Protein AF-A0A537M312-F1 (afdb_monomer_lite)

Foldseek 3Di:
DDDDDDDPADAEDPPDDQLVCLLVVLVVQLVVLLVCCVVVVPPVSLLVNLLSLLQSVLVSVLRNCVVVDDDPQDHPVLLVCLLAQLQVQLLVQLVVVLVPADCPDPVSVVVSVVSSLVSSVVSLCVSCVPGPDDDPVVSVSSSSSSVSSNLSVVLSVQLVVQQWDDDDPDTHGDSPSSVVSSVVSD

Sequence (186 aa):
MEAPSHPAFGPMPSDLPKWQNIFLVGLLLWILSVVVTGATGNVNMVPTVVLLGSFLVPVTAVVWYLDHYESPELTLRLVVYTFIVGGVLGTLAASVLESWLRTESFLGYAGVGLIEEFAKLAALMFVARRLPYHSVRDGIVLGATVGFGFGALESSGYALTSLITIRGPEVSLSLGNLVFTELLRG

Organism: NCBI:txid2569760

Radius of gyration: 19.17 Å; chains: 1; bounding box: 59×28×55 Å

Secondary structure (DSSP, 8-state):
-PPP---SSPPPPTTSPPHHHHHHHHHHHHHHHHHHHHHH--GGGHHHHHHHHHHHHHHHHHHHHHHH---SS--HHHHHHIIIIIHHHHHHHHHHHHTT---SSHHHHHHHHHHHHHHHHHHHHHHHTT-S---HHHHHHHHHHHHHHHHHHHHHHHHHHHHEEEETTEEEE-HHHHHHHHHHH-

Structure (mmCIF, N/CA/C/O backbone):
data_AF-A0A537M312-F1
#
_entry.id   AF-A0A537M312-F1
#
loop_
_atom_site.group_PDB
_atom_site.id
_atom_site.type_symbol
_atom_site.label_atom_id
_atom_site.label_alt_id
_atom_site.label_comp_id
_atom_site.label_asym_id
_atom_site.label_entity_id
_atom_site.label_seq_id
_atom_site.pdbx_PDB_ins_code
_atom_site.Cartn_x
_atom_site.Cartn_y
_atom_site.Cartn_z
_atom_site.occupancy
_atom_site.B_iso_or_equiv
_atom_site.auth_seq_id
_atom_site.auth_comp_id
_atom_site.auth_asym_id
_atom_site.auth_atom_id
_atom_site.pdbx_PDB_model_num
ATOM 1 N N . MET A 1 1 ? -35.197 8.742 28.464 1.00 49.03 1 MET A N 1
ATOM 2 C CA . MET A 1 1 ? -33.950 9.195 27.817 1.00 49.03 1 MET A CA 1
ATOM 3 C C . MET A 1 1 ? -33.655 8.197 26.717 1.00 49.03 1 MET A C 1
ATOM 5 O O . MET A 1 1 ? -33.160 7.120 27.015 1.00 49.03 1 MET A O 1
ATOM 9 N N . GLU A 1 2 ? -34.088 8.486 25.492 1.00 45.78 2 GLU A N 1
ATOM 10 C CA . GLU A 1 2 ? -33.697 7.691 24.323 1.00 45.78 2 GLU A CA 1
ATOM 11 C C . GLU A 1 2 ? -32.209 7.916 24.058 1.00 45.78 2 GLU A C 1
ATOM 13 O O . GLU A 1 2 ? -31.743 9.057 24.034 1.00 45.78 2 GLU A O 1
ATOM 18 N N . ALA A 1 3 ? -31.460 6.823 23.911 1.00 47.97 3 ALA A N 1
ATOM 19 C CA . ALA A 1 3 ? -30.101 6.882 23.402 1.00 47.97 3 ALA A CA 1
ATOM 20 C C . ALA A 1 3 ? -30.141 7.483 21.986 1.00 47.97 3 ALA A C 1
ATOM 22 O O . ALA A 1 3 ? -31.029 7.121 21.209 1.00 47.97 3 ALA A O 1
ATOM 23 N N . PRO A 1 4 ? -29.228 8.401 21.628 1.00 51.34 4 PRO A N 1
ATOM 24 C CA . PRO A 1 4 ? -29.211 8.964 20.288 1.00 51.34 4 PRO A CA 1
ATOM 25 C C . PRO A 1 4 ? -29.037 7.842 19.257 1.00 51.34 4 PRO A C 1
ATOM 27 O O . PRO A 1 4 ? -28.083 7.069 19.312 1.00 51.34 4 PRO A O 1
ATOM 30 N N . SER A 1 5 ? -29.972 7.757 18.311 1.00 57.44 5 SER A N 1
ATOM 31 C CA . SER A 1 5 ? -29.853 6.907 17.131 1.00 57.44 5 SER A CA 1
ATOM 32 C C . SER A 1 5 ? -28.636 7.363 16.328 1.00 57.44 5 SER A C 1
ATOM 34 O O . SER A 1 5 ? -28.619 8.489 15.827 1.00 57.44 5 SER A O 1
ATOM 36 N N . HIS A 1 6 ? -27.617 6.516 16.200 1.00 49.16 6 HIS A N 1
ATOM 37 C CA . HIS A 1 6 ? -26.524 6.750 15.263 1.00 49.16 6 HIS A CA 1
ATOM 38 C C . HIS A 1 6 ? -27.026 6.527 13.830 1.00 49.16 6 HIS A C 1
ATOM 40 O O . HIS A 1 6 ? -27.443 5.419 13.496 1.00 49.16 6 HIS A O 1
ATOM 46 N N . PRO A 1 7 ? -26.885 7.525 12.945 1.00 57.94 7 PRO A N 1
ATOM 47 C CA . PRO A 1 7 ? -26.439 7.185 11.608 1.00 57.94 7 PRO A CA 1
ATOM 48 C C . PRO A 1 7 ? -25.322 8.138 11.189 1.00 57.94 7 PRO A C 1
ATOM 50 O O . PRO A 1 7 ? -25.556 9.300 10.869 1.00 57.94 7 PRO A O 1
ATOM 53 N N . ALA A 1 8 ? -24.089 7.643 11.159 1.00 54.28 8 ALA A N 1
ATOM 54 C CA . ALA A 1 8 ? -23.051 8.265 10.332 1.00 54.28 8 ALA A CA 1
ATOM 55 C C . ALA A 1 8 ? -22.693 7.376 9.138 1.00 54.28 8 ALA A C 1
ATOM 57 O O . ALA A 1 8 ? -22.316 7.873 8.079 1.00 54.28 8 ALA A O 1
ATOM 58 N N . PHE A 1 9 ? -22.872 6.064 9.272 1.00 56.94 9 PHE A N 1
ATOM 59 C CA . PHE A 1 9 ? -22.475 5.103 8.265 1.00 56.94 9 PHE A CA 1
ATOM 60 C C . PHE A 1 9 ? -23.439 3.915 8.337 1.00 56.94 9 PHE A C 1
ATOM 62 O O . PHE A 1 9 ? -23.666 3.373 9.415 1.00 56.94 9 PHE A O 1
ATOM 69 N N . GLY A 1 10 ? -24.076 3.581 7.213 1.00 57.00 10 GLY A N 1
ATOM 70 C CA . GLY A 1 10 ? -24.978 2.432 7.135 1.00 57.00 10 GLY A CA 1
ATOM 71 C C . GLY A 1 10 ? -24.238 1.105 7.357 1.00 57.00 10 GLY A C 1
ATOM 72 O O . GLY A 1 10 ? -23.003 1.087 7.300 1.00 57.00 10 GLY A O 1
ATOM 73 N N . PRO A 1 11 ? -24.978 0.007 7.597 1.00 60.06 11 PRO A N 1
ATOM 74 C CA . PRO A 1 11 ? -24.390 -1.324 7.717 1.00 60.06 11 PRO A CA 1
ATOM 75 C C . PRO A 1 11 ? -23.569 -1.669 6.469 1.00 60.06 11 PRO A C 1
ATOM 77 O O . PRO A 1 11 ? -23.838 -1.158 5.378 1.00 60.06 11 PRO A O 1
ATOM 80 N N . MET A 1 12 ? -22.559 -2.524 6.641 1.00 63.09 12 MET A N 1
ATOM 81 C CA . MET A 1 12 ? -21.751 -3.019 5.528 1.00 63.09 12 MET A CA 1
ATOM 82 C C . MET A 1 12 ? -22.663 -3.629 4.451 1.00 63.09 12 MET A C 1
ATOM 84 O O . MET A 1 12 ? -23.480 -4.493 4.779 1.00 63.09 12 MET A O 1
ATOM 88 N N . PRO A 1 13 ? -22.563 -3.181 3.187 1.00 63.28 13 PRO A N 1
ATOM 89 C CA . PRO A 1 13 ? -23.336 -3.768 2.104 1.00 63.28 13 PRO A CA 1
ATOM 90 C C . PRO A 1 13 ? -22.991 -5.257 1.958 1.00 63.28 13 PRO A C 1
ATOM 92 O O . PRO A 1 13 ? -21.817 -5.620 1.890 1.00 63.28 13 PRO A O 1
ATOM 95 N N . SER A 1 14 ? -24.004 -6.124 1.918 1.00 64.12 14 SER A N 1
ATOM 96 C CA . SER A 1 14 ? -23.838 -7.582 1.802 1.00 64.12 14 SER A CA 1
ATOM 97 C C . SER A 1 14 ? -23.452 -8.049 0.389 1.00 64.12 14 SER A C 1
ATOM 99 O O . SER A 1 14 ? -23.360 -9.247 0.132 1.00 64.12 14 SER A O 1
ATOM 101 N N . ASP A 1 15 ? -23.305 -7.116 -0.549 1.00 67.50 15 ASP A N 1
ATOM 102 C CA . ASP A 1 15 ? -23.059 -7.314 -1.978 1.00 67.50 15 ASP A CA 1
ATOM 103 C C . ASP A 1 15 ? -21.618 -6.988 -2.403 1.00 67.50 15 ASP A C 1
ATOM 105 O O . ASP A 1 15 ? -21.307 -7.018 -3.596 1.00 67.50 15 ASP A O 1
ATOM 109 N N . LEU A 1 16 ? -20.712 -6.712 -1.455 1.00 70.19 16 LEU A N 1
ATOM 110 C CA . LEU A 1 16 ? -19.300 -6.534 -1.787 1.00 70.19 16 LEU A CA 1
ATOM 111 C C . LEU A 1 16 ? -18.716 -7.822 -2.402 1.00 70.19 16 LEU A C 1
ATOM 113 O O . LEU A 1 16 ? -18.987 -8.928 -1.922 1.00 70.19 16 LEU A O 1
ATOM 117 N N . PRO A 1 17 ? -17.899 -7.713 -3.468 1.00 82.44 17 PRO A N 1
ATOM 118 C CA . PRO A 1 17 ? -17.208 -8.868 -4.017 1.00 82.44 17 PRO A CA 1
ATOM 119 C C . PRO A 1 17 ? -16.301 -9.487 -2.953 1.00 82.44 17 PRO A C 1
ATOM 121 O O . PRO A 1 17 ? -15.506 -8.781 -2.337 1.00 82.44 17 PRO A O 1
ATOM 124 N N . LYS A 1 18 ? -16.374 -10.813 -2.797 1.00 90.75 18 LYS A N 1
ATOM 125 C CA . LYS A 1 18 ? -15.478 -11.565 -1.908 1.00 90.75 18 LYS A CA 1
ATOM 126 C C . LYS A 1 18 ? -14.017 -11.227 -2.191 1.00 90.75 18 LYS A C 1
ATOM 128 O O . LYS A 1 18 ? -13.640 -11.083 -3.360 1.00 90.75 18 LYS A O 1
ATOM 133 N N . TRP A 1 19 ? -13.179 -11.234 -1.158 1.00 93.62 19 TRP A N 1
ATOM 134 C CA . TRP A 1 19 ? -11.742 -10.949 -1.274 1.00 93.62 19 TRP A CA 1
ATOM 135 C C . TRP A 1 19 ? -11.048 -11.753 -2.391 1.00 93.62 19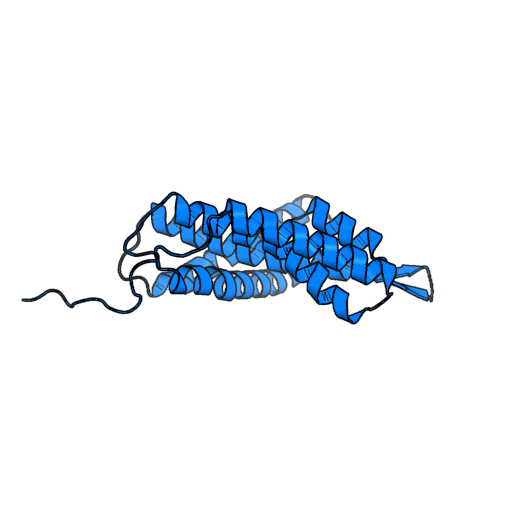 TRP A C 1
ATOM 137 O O . TRP A 1 19 ? -10.206 -11.221 -3.109 1.00 93.62 19 TRP A O 1
ATOM 147 N N . GLN A 1 20 ? -11.453 -13.012 -2.601 1.00 95.06 20 GLN A N 1
ATOM 148 C CA . GLN A 1 20 ? -10.919 -13.886 -3.654 1.00 95.06 20 GLN A CA 1
ATOM 149 C C . GLN A 1 20 ? -11.154 -13.310 -5.051 1.00 95.06 20 GLN A C 1
ATOM 151 O O . GLN A 1 20 ? -10.266 -13.347 -5.898 1.00 95.06 20 GLN A O 1
ATOM 156 N N . ASN A 1 21 ? -12.346 -12.760 -5.290 1.00 94.38 21 ASN A N 1
ATOM 157 C CA . ASN A 1 21 ? -12.699 -12.172 -6.575 1.00 94.38 21 ASN A CA 1
ATOM 158 C C . ASN A 1 21 ? -11.914 -10.882 -6.805 1.00 94.38 21 ASN A C 1
ATOM 160 O O . ASN A 1 21 ? -11.422 -10.669 -7.909 1.00 94.38 21 ASN A O 1
ATOM 164 N N . ILE A 1 22 ? -11.754 -10.055 -5.768 1.00 94.75 22 ILE A N 1
ATOM 165 C CA . ILE A 1 22 ? -10.939 -8.835 -5.835 1.00 94.75 22 ILE A CA 1
ATOM 166 C C . ILE A 1 22 ? -9.496 -9.184 -6.189 1.00 94.75 22 ILE A C 1
ATOM 168 O O . ILE A 1 22 ? -8.943 -8.602 -7.120 1.00 94.75 22 ILE A O 1
ATOM 172 N N . PHE A 1 23 ? -8.922 -10.182 -5.515 1.00 96.56 23 PHE A N 1
ATOM 173 C CA . PHE A 1 23 ? -7.561 -10.625 -5.782 1.00 96.56 23 PHE A CA 1
ATOM 174 C C . PHE A 1 23 ? -7.400 -11.180 -7.197 1.00 96.56 23 PHE A C 1
ATOM 176 O O . PHE A 1 23 ? -6.529 -10.736 -7.935 1.00 96.56 23 PHE A O 1
ATOM 183 N N . LEU A 1 24 ? -8.245 -12.133 -7.604 1.00 97.62 24 LEU A N 1
ATOM 184 C CA . LEU A 1 24 ? -8.110 -12.813 -8.895 1.00 97.62 24 LEU A CA 1
ATOM 185 C C . LEU A 1 24 ? -8.372 -11.875 -10.076 1.00 97.62 24 LEU A C 1
ATOM 187 O O . LEU A 1 24 ? -7.616 -11.886 -11.048 1.00 97.62 24 LEU A O 1
ATOM 191 N N . VAL A 1 25 ? -9.420 -11.050 -10.000 1.00 97.56 25 VAL A N 1
ATOM 192 C CA . VAL A 1 25 ? -9.726 -10.070 -11.050 1.00 97.56 25 VAL A CA 1
ATOM 193 C C . VAL A 1 25 ? -8.658 -8.983 -11.078 1.00 97.56 25 VAL A C 1
ATOM 195 O O . VAL A 1 25 ? -8.180 -8.639 -12.154 1.00 97.56 25 VAL A O 1
ATOM 198 N N . GLY A 1 26 ? -8.237 -8.475 -9.919 1.00 97.12 26 GLY A N 1
ATOM 199 C CA . GLY A 1 26 ? -7.176 -7.476 -9.834 1.00 97.12 26 GLY A CA 1
ATOM 200 C C . GLY A 1 26 ? -5.836 -7.991 -10.360 1.00 97.12 26 GLY A C 1
ATOM 201 O O . GLY A 1 26 ? -5.185 -7.293 -11.131 1.00 97.12 26 GLY A O 1
ATOM 202 N N . LEU A 1 27 ? -5.469 -9.238 -10.048 1.00 97.88 27 LEU A N 1
ATOM 203 C CA . LEU A 1 27 ? -4.270 -9.895 -10.572 1.00 97.88 27 LEU A CA 1
ATOM 204 C C . LEU A 1 27 ? -4.339 -10.047 -12.092 1.00 97.88 27 LEU A C 1
ATOM 206 O O . LEU A 1 27 ? -3.377 -9.730 -12.788 1.00 97.88 27 LEU A O 1
ATOM 210 N N . LEU A 1 28 ? -5.483 -10.489 -12.622 1.00 98.25 28 LEU A N 1
ATOM 211 C CA . LEU A 1 28 ? -5.692 -10.585 -14.065 1.00 98.25 28 LEU A CA 1
ATOM 212 C C . LEU A 1 28 ? -5.550 -9.214 -14.738 1.00 98.25 28 LEU A C 1
ATOM 214 O O . LEU A 1 28 ? -4.853 -9.096 -15.744 1.00 98.25 28 LEU A O 1
ATOM 218 N N . LEU A 1 29 ? -6.177 -8.174 -14.182 1.00 98.19 29 LEU A N 1
ATOM 219 C CA . LEU A 1 29 ? -6.089 -6.810 -14.705 1.00 98.19 29 LEU A CA 1
ATOM 220 C C . LEU A 1 29 ? -4.663 -6.257 -14.629 1.00 98.19 29 LEU A C 1
ATOM 222 O O . LEU A 1 29 ? -4.222 -5.605 -15.575 1.00 98.19 29 LEU A O 1
ATOM 226 N N . TRP A 1 30 ? -3.923 -6.553 -13.559 1.00 97.94 30 TRP A N 1
ATOM 227 C CA . TRP A 1 30 ? -2.519 -6.172 -13.435 1.00 97.94 30 TRP A CA 1
ATOM 228 C C . TRP A 1 30 ? -1.666 -6.857 -14.509 1.00 97.94 30 TRP A C 1
ATOM 230 O O . TRP A 1 30 ? -0.979 -6.165 -15.261 1.00 97.94 30 TRP A O 1
ATOM 240 N N . ILE A 1 31 ? -1.793 -8.178 -14.691 1.00 98.00 31 ILE A N 1
ATOM 241 C CA . ILE A 1 31 ? -1.088 -8.921 -15.753 1.00 98.00 31 ILE A CA 1
ATOM 242 C C . ILE A 1 31 ? -1.407 -8.327 -17.129 1.00 98.00 31 ILE A C 1
ATOM 244 O O . ILE A 1 31 ? -0.498 -8.067 -17.920 1.00 98.00 31 ILE A O 1
ATOM 248 N N . LEU A 1 32 ? -2.686 -8.070 -17.416 1.00 98.00 32 LEU A N 1
ATOM 249 C CA . LEU A 1 32 ? -3.101 -7.456 -18.676 1.00 98.00 32 LEU A CA 1
ATOM 250 C C . LEU A 1 32 ? -2.494 -6.060 -18.851 1.00 98.00 32 LEU A C 1
ATOM 252 O O . LEU A 1 32 ? -2.023 -5.743 -19.942 1.00 98.00 32 LEU A O 1
ATOM 256 N N . SER A 1 33 ? -2.444 -5.247 -17.794 1.00 97.38 33 SER A N 1
ATOM 257 C CA . SER A 1 33 ? -1.830 -3.917 -17.846 1.00 97.38 33 SER A CA 1
ATOM 258 C C . SER A 1 33 ? -0.332 -3.987 -18.159 1.00 97.38 33 SER A C 1
ATOM 260 O O . SER A 1 33 ? 0.141 -3.241 -19.018 1.00 97.38 33 SER A O 1
ATOM 262 N N . VAL A 1 34 ? 0.403 -4.936 -17.569 1.00 96.75 34 VAL A N 1
ATOM 263 C CA . VAL A 1 34 ? 1.829 -5.169 -17.855 1.00 96.75 34 VAL A CA 1
ATOM 264 C C . VAL A 1 34 ? 2.027 -5.593 -19.310 1.00 96.75 34 VAL A C 1
ATOM 266 O O . VAL A 1 34 ? 2.849 -5.007 -20.018 1.00 96.75 34 VAL A O 1
ATOM 269 N N . VAL A 1 35 ? 1.245 -6.569 -19.782 1.00 97.31 35 VAL A N 1
ATOM 270 C CA . VAL A 1 35 ? 1.333 -7.084 -21.158 1.00 97.31 35 VAL A CA 1
ATOM 271 C C . VAL A 1 35 ? 1.027 -5.989 -22.176 1.00 97.31 35 VAL A C 1
ATOM 273 O O . VAL A 1 35 ? 1.790 -5.810 -23.123 1.00 97.31 35 VAL A O 1
ATOM 276 N N . VAL A 1 36 ? -0.049 -5.222 -21.980 1.00 97.19 36 VAL A N 1
ATOM 277 C CA . VAL A 1 36 ? -0.423 -4.122 -22.881 1.00 97.19 36 VAL A CA 1
ATOM 278 C C . VAL A 1 36 ? 0.646 -3.033 -22.878 1.00 97.19 36 VAL A C 1
ATOM 280 O O . VAL A 1 36 ? 1.022 -2.559 -23.950 1.00 97.19 36 VAL A O 1
ATOM 283 N N . THR A 1 37 ? 1.185 -2.669 -21.711 1.00 96.06 37 THR A N 1
ATOM 284 C CA . THR A 1 37 ? 2.271 -1.678 -21.608 1.00 96.06 37 THR A CA 1
ATOM 285 C C . THR A 1 37 ? 3.502 -2.132 -22.390 1.00 96.06 37 THR A C 1
ATOM 287 O O . THR A 1 37 ? 4.024 -1.372 -23.204 1.00 96.06 37 THR A O 1
ATOM 290 N N . GLY A 1 38 ? 3.931 -3.385 -22.205 1.00 94.31 38 GLY A N 1
ATOM 291 C CA . GLY A 1 38 ? 5.092 -3.948 -22.896 1.00 94.31 38 GLY A CA 1
ATOM 292 C C . GLY A 1 38 ? 4.887 -4.107 -24.404 1.00 94.31 38 GLY A C 1
ATOM 293 O O . GLY A 1 38 ? 5.790 -3.801 -25.177 1.00 94.31 38 GLY A O 1
ATOM 294 N N . ALA A 1 39 ? 3.700 -4.539 -24.837 1.00 95.69 39 ALA A N 1
ATOM 295 C CA . ALA A 1 39 ? 3.398 -4.773 -26.249 1.00 95.69 39 ALA A CA 1
ATOM 296 C C . ALA A 1 39 ? 3.196 -3.478 -27.050 1.00 95.69 39 ALA A C 1
ATOM 298 O O . ALA A 1 39 ? 3.530 -3.427 -28.231 1.00 95.69 39 ALA A O 1
ATOM 299 N N . THR A 1 40 ? 2.629 -2.439 -26.431 1.00 95.38 40 THR A N 1
ATOM 300 C CA . THR A 1 40 ? 2.300 -1.177 -27.120 1.00 95.38 40 THR A CA 1
ATOM 301 C C . THR A 1 40 ? 3.345 -0.084 -26.925 1.00 95.38 40 THR A C 1
ATOM 303 O O . THR A 1 40 ? 3.344 0.890 -27.673 1.00 95.38 40 THR A O 1
ATOM 306 N N . GLY A 1 41 ? 4.198 -0.194 -25.901 1.00 91.06 41 GLY A N 1
ATOM 307 C CA . GLY A 1 41 ? 5.072 0.901 -25.475 1.00 91.06 41 GLY A CA 1
ATOM 308 C C . GLY A 1 41 ? 4.307 2.119 -24.939 1.00 91.06 41 GLY A C 1
ATOM 309 O O . GLY A 1 41 ? 4.880 3.201 -24.815 1.00 91.06 41 GLY A O 1
ATOM 310 N N . ASN A 1 42 ? 3.009 1.982 -24.638 1.00 92.38 42 ASN A N 1
ATOM 311 C CA . ASN A 1 42 ? 2.175 3.083 -24.174 1.00 92.38 42 ASN A CA 1
ATOM 312 C C . ASN A 1 42 ? 2.485 3.429 -22.712 1.00 92.38 42 ASN A C 1
ATOM 314 O O . ASN A 1 42 ? 1.932 2.841 -21.782 1.00 92.38 42 ASN A O 1
ATOM 318 N N . VAL A 1 43 ? 3.325 4.444 -22.514 1.00 90.44 43 VAL A N 1
ATOM 319 C CA . VAL A 1 43 ? 3.726 4.937 -21.187 1.00 90.44 43 VAL A CA 1
ATOM 320 C C . VAL A 1 43 ? 2.555 5.423 -20.328 1.00 90.44 43 VAL A C 1
ATOM 322 O O . VAL A 1 43 ? 2.662 5.420 -19.106 1.00 90.44 43 VAL A O 1
ATOM 325 N N . ASN A 1 44 ? 1.405 5.759 -20.926 1.00 94.19 44 ASN A N 1
ATOM 326 C CA . ASN A 1 44 ? 0.210 6.145 -20.168 1.00 94.19 44 ASN A CA 1
ATOM 327 C C . ASN A 1 44 ? -0.379 4.983 -19.352 1.00 94.19 44 ASN A C 1
ATOM 329 O O . ASN A 1 44 ? -1.210 5.220 -18.480 1.00 94.19 44 ASN A O 1
ATOM 333 N N . MET A 1 45 ? 0.034 3.740 -19.622 1.00 94.62 45 MET A N 1
ATOM 334 C CA . MET A 1 45 ? -0.363 2.568 -18.840 1.00 94.62 45 MET A CA 1
ATOM 335 C C . MET A 1 45 ? 0.507 2.348 -17.599 1.00 94.62 45 MET A C 1
ATOM 337 O O . MET A 1 45 ? 0.095 1.617 -16.703 1.00 94.62 45 MET A O 1
ATOM 341 N N . VAL A 1 46 ? 1.662 3.014 -17.485 1.00 95.00 46 VAL A N 1
ATOM 342 C CA . VAL A 1 46 ? 2.554 2.886 -16.320 1.00 95.00 46 VAL A CA 1
ATOM 343 C C . VAL A 1 46 ? 1.837 3.196 -15.000 1.00 95.00 46 VAL A C 1
ATOM 345 O O . VAL A 1 46 ? 1.929 2.366 -14.098 1.00 95.00 46 VAL A O 1
ATOM 348 N N . PRO A 1 47 ? 1.076 4.303 -14.852 1.00 96.19 47 PRO A N 1
ATOM 349 C CA . PRO A 1 47 ? 0.334 4.552 -13.616 1.00 96.19 47 PRO A CA 1
ATOM 350 C C . PRO A 1 47 ? -0.672 3.444 -13.294 1.00 96.19 47 PRO A C 1
ATOM 352 O O . PRO A 1 47 ? -0.878 3.126 -12.129 1.00 96.19 47 PRO A O 1
ATOM 355 N N . THR A 1 48 ? -1.284 2.829 -14.311 1.00 96.81 48 THR A N 1
ATOM 356 C CA . THR A 1 48 ? -2.207 1.705 -14.118 1.00 96.81 48 THR A CA 1
ATOM 357 C C . THR A 1 48 ? -1.483 0.475 -13.582 1.00 96.81 48 THR A C 1
ATOM 359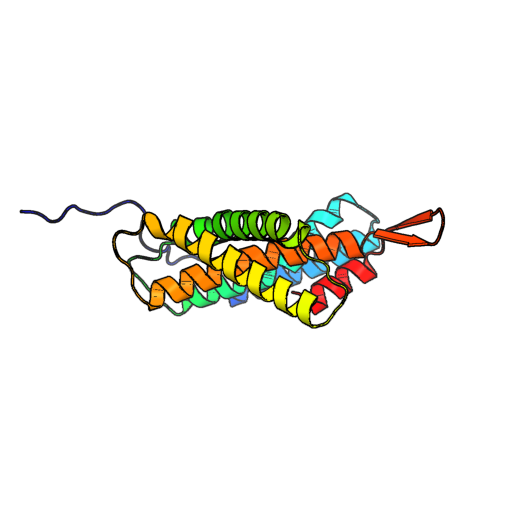 O O . THR A 1 48 ? -1.982 -0.127 -12.636 1.00 96.81 48 THR A O 1
ATOM 362 N N . VAL A 1 49 ? -0.312 0.136 -14.134 1.00 97.12 49 VAL A N 1
ATOM 363 C CA . VAL A 1 49 ? 0.519 -0.971 -13.634 1.00 97.12 49 VAL A CA 1
ATOM 364 C C . VAL A 1 49 ? 0.895 -0.716 -12.173 1.00 97.12 49 VAL A C 1
ATOM 366 O O . VAL A 1 49 ? 0.541 -1.528 -11.326 1.00 97.12 49 VAL A O 1
ATOM 369 N N . VAL A 1 50 ? 1.477 0.458 -11.887 1.00 97.25 50 VAL A N 1
ATOM 370 C CA . VAL A 1 50 ? 1.944 0.859 -10.546 1.00 97.25 50 VAL A CA 1
ATOM 371 C C . VAL A 1 50 ? 0.826 0.806 -9.504 1.00 97.25 50 VAL A C 1
ATOM 373 O O . VAL A 1 50 ? 1.003 0.292 -8.401 1.00 97.25 50 VAL A O 1
ATOM 376 N N . LEU A 1 51 ? -0.343 1.368 -9.826 1.00 96.94 51 LEU A N 1
ATOM 377 C CA . LEU A 1 51 ? -1.462 1.401 -8.887 1.00 96.94 51 LEU A CA 1
ATOM 378 C C . LEU A 1 51 ? -2.048 0.008 -8.666 1.00 96.94 51 LEU A C 1
ATOM 380 O O . LEU A 1 51 ? -2.352 -0.340 -7.529 1.00 96.94 51 LEU A O 1
ATOM 384 N N . LEU A 1 52 ? -2.203 -0.798 -9.719 1.00 97.31 52 LEU A N 1
ATOM 385 C CA . LEU A 1 52 ? -2.730 -2.150 -9.565 1.00 97.31 52 LEU A CA 1
ATOM 386 C C . LEU A 1 52 ? -1.762 -3.039 -8.780 1.00 97.31 52 LEU A C 1
ATOM 388 O O . LEU A 1 52 ? -2.207 -3.695 -7.844 1.00 97.31 52 LEU A O 1
ATOM 392 N N . GLY A 1 53 ? -0.465 -3.036 -9.092 1.00 96.19 53 GLY A N 1
ATOM 393 C CA . GLY A 1 53 ? 0.499 -3.898 -8.408 1.00 96.19 53 GLY A CA 1
ATOM 394 C C . GLY A 1 53 ? 0.706 -3.492 -6.953 1.00 96.19 53 GLY A C 1
ATOM 395 O O . GLY A 1 53 ? 0.713 -4.349 -6.075 1.00 96.19 53 GLY A O 1
ATOM 396 N N . SER A 1 54 ? 0.755 -2.188 -6.669 1.00 97.50 54 SER A N 1
ATOM 397 C CA . SER A 1 54 ? 1.005 -1.695 -5.307 1.00 97.50 54 SER A CA 1
ATOM 398 C C . SER A 1 54 ? -0.214 -1.758 -4.378 1.00 97.50 54 SER A C 1
ATOM 400 O O . SER A 1 54 ? -0.045 -1.829 -3.164 1.00 97.50 54 SER A O 1
ATOM 402 N N . PHE A 1 55 ? -1.448 -1.718 -4.902 1.00 97.94 55 PHE A N 1
ATOM 403 C CA . PHE A 1 55 ? -2.664 -1.699 -4.071 1.00 97.94 55 PHE A CA 1
ATOM 404 C C . PHE A 1 55 ? -3.409 -3.036 -4.018 1.00 97.94 55 PHE A C 1
ATOM 406 O O . PHE A 1 55 ? -4.245 -3.205 -3.129 1.00 97.94 55 PHE A O 1
ATOM 413 N N . LEU A 1 56 ? -3.134 -3.990 -4.917 1.00 97.88 56 LEU A N 1
ATOM 414 C CA . LEU A 1 56 ? -3.904 -5.234 -5.018 1.00 97.88 56 LEU A CA 1
ATOM 415 C C . LEU A 1 56 ? -3.960 -6.012 -3.700 1.00 97.88 56 LEU A C 1
ATOM 417 O O . LEU A 1 56 ? -5.052 -6.297 -3.205 1.00 97.88 56 LEU A O 1
ATOM 421 N N . VAL A 1 57 ? -2.809 -6.351 -3.121 1.00 97.38 57 VAL A N 1
ATOM 422 C CA . VAL A 1 57 ? -2.746 -7.112 -1.865 1.00 97.38 57 VAL A CA 1
ATOM 423 C C . VAL A 1 57 ? -3.229 -6.281 -0.674 1.00 97.38 57 VAL A C 1
ATOM 425 O O . VAL A 1 57 ? -4.086 -6.790 0.048 1.00 97.38 57 VAL A O 1
ATOM 428 N N . PRO A 1 58 ? -2.812 -5.010 -0.482 1.00 97.62 58 PRO A N 1
ATOM 429 C CA . PRO A 1 58 ? -3.356 -4.148 0.571 1.00 97.62 58 PRO A CA 1
ATOM 430 C C . PRO A 1 58 ? -4.887 -4.065 0.580 1.00 97.62 58 PRO A C 1
ATOM 432 O O . PRO A 1 58 ? -5.520 -4.261 1.617 1.00 97.62 58 PRO A O 1
ATOM 435 N N . VAL A 1 59 ? -5.504 -3.829 -0.581 1.00 96.56 59 VAL A N 1
ATOM 436 C CA . VAL A 1 59 ? -6.967 -3.757 -0.709 1.00 96.56 59 VAL A CA 1
ATOM 437 C C . VAL A 1 59 ? -7.601 -5.125 -0.470 1.00 96.56 59 VAL A C 1
ATOM 439 O O . VAL A 1 59 ? -8.591 -5.223 0.254 1.00 96.56 59 VAL A O 1
ATOM 442 N N . THR A 1 60 ? -7.019 -6.191 -1.025 1.00 96.31 60 THR A N 1
ATOM 443 C CA . THR A 1 60 ? -7.501 -7.563 -0.813 1.00 96.31 60 THR A CA 1
ATOM 444 C C . THR A 1 60 ? -7.473 -7.939 0.665 1.00 96.31 60 THR A C 1
ATOM 446 O O . THR A 1 60 ? -8.437 -8.519 1.151 1.00 96.31 60 THR A O 1
ATOM 449 N N . ALA A 1 61 ? -6.411 -7.598 1.395 1.00 95.00 61 ALA A N 1
ATOM 450 C CA . ALA A 1 61 ? -6.264 -7.908 2.813 1.00 95.00 61 ALA A CA 1
ATOM 451 C C . ALA A 1 61 ? -7.286 -7.155 3.677 1.00 95.00 61 ALA A C 1
ATOM 453 O O . ALA A 1 61 ? -7.866 -7.733 4.596 1.00 95.00 61 ALA A O 1
ATOM 454 N N . VAL A 1 62 ? -7.563 -5.889 3.346 1.00 94.06 62 VAL A N 1
ATOM 455 C CA . VAL A 1 62 ? -8.626 -5.115 4.000 1.00 94.06 62 VAL A CA 1
ATOM 456 C C . VAL A 1 62 ? -9.990 -5.760 3.758 1.00 94.06 62 VAL A C 1
ATOM 458 O O . VAL A 1 62 ? -10.734 -5.967 4.711 1.00 94.06 62 VAL A O 1
ATOM 461 N N . VAL A 1 63 ? -10.317 -6.136 2.518 1.00 92.38 63 VAL A N 1
ATOM 462 C CA . VAL A 1 63 ? -11.601 -6.798 2.230 1.00 92.38 63 VAL A CA 1
ATOM 463 C C . VAL A 1 63 ? -11.673 -8.186 2.858 1.00 92.38 63 VAL A C 1
ATOM 465 O O . VAL A 1 63 ? -12.706 -8.542 3.411 1.00 92.38 63 VAL A O 1
ATOM 468 N N . TRP A 1 64 ? -10.574 -8.942 2.865 1.00 92.50 64 TRP A N 1
ATOM 469 C CA . TRP A 1 64 ? -10.493 -10.217 3.573 1.00 92.50 64 TRP A CA 1
ATOM 470 C C . TRP A 1 64 ? -10.848 -10.043 5.046 1.00 92.50 64 TRP A C 1
ATOM 472 O O . TRP A 1 64 ? -11.631 -10.826 5.576 1.00 92.50 64 TRP A O 1
ATOM 482 N N . TYR A 1 65 ? -10.339 -8.999 5.700 1.00 88.56 65 TYR A N 1
ATOM 483 C CA . TYR A 1 65 ? -10.702 -8.724 7.083 1.00 88.56 65 TYR A CA 1
ATOM 484 C C . TYR A 1 65 ? -12.207 -8.454 7.226 1.00 88.56 65 TYR A C 1
ATOM 486 O O . TYR A 1 65 ? -12.856 -9.038 8.092 1.00 88.56 65 TYR A O 1
ATOM 494 N N . LEU A 1 66 ? -12.768 -7.611 6.356 1.00 86.75 66 LEU A N 1
ATOM 495 C CA . LEU A 1 66 ? -14.194 -7.272 6.374 1.00 86.75 66 LEU A CA 1
ATOM 496 C C . LEU A 1 66 ? -15.100 -8.487 6.123 1.00 86.75 66 LEU A C 1
ATOM 498 O O . LEU A 1 66 ? -16.176 -8.558 6.707 1.00 86.75 66 LEU A O 1
ATOM 502 N N . ASP A 1 67 ? -14.653 -9.453 5.318 1.00 86.44 67 ASP A N 1
ATOM 503 C CA . ASP A 1 67 ? -15.376 -10.704 5.053 1.00 86.44 67 ASP A CA 1
ATOM 504 C C . ASP A 1 67 ? -15.400 -11.652 6.269 1.00 86.44 67 ASP A C 1
ATOM 506 O O . ASP A 1 67 ? -16.294 -12.491 6.378 1.00 86.44 67 ASP A O 1
ATOM 510 N N . HIS A 1 68 ? -14.411 -11.569 7.167 1.00 85.31 68 HIS A N 1
ATOM 511 C CA . HIS A 1 68 ? -14.243 -12.518 8.280 1.00 85.31 68 HIS A CA 1
ATOM 512 C C . HIS A 1 68 ? -14.609 -11.935 9.647 1.00 85.31 68 HIS A C 1
ATOM 514 O O . HIS A 1 68 ? -14.735 -12.688 10.617 1.00 85.31 68 HIS A O 1
ATOM 520 N N . TYR A 1 69 ? -14.777 -10.615 9.743 1.00 82.62 69 TYR A N 1
ATOM 521 C CA . TYR A 1 69 ? -15.004 -9.932 11.007 1.00 82.62 69 TYR A CA 1
ATOM 522 C C . TYR A 1 69 ? -16.041 -8.823 10.875 1.00 82.62 69 TYR A C 1
ATOM 524 O O . TYR A 1 69 ? -15.799 -7.773 10.283 1.00 82.62 69 TYR A O 1
ATOM 532 N N . GLU A 1 70 ? -17.177 -9.035 11.531 1.00 79.06 70 GLU A N 1
ATOM 533 C CA . GLU A 1 70 ? -18.230 -8.036 11.651 1.00 79.06 70 GLU A CA 1
ATOM 534 C C . GLU A 1 70 ? -18.020 -7.191 12.914 1.00 79.06 70 GLU A C 1
ATOM 536 O O . GLU A 1 70 ? -17.833 -7.715 14.015 1.00 79.06 70 GLU A O 1
ATOM 541 N N . SER A 1 71 ? -18.052 -5.869 12.750 1.00 80.31 71 SER A N 1
ATOM 542 C CA . SER A 1 71 ? -18.013 -4.893 13.839 1.00 80.31 71 SER A CA 1
ATOM 543 C C . SER A 1 71 ? -19.026 -3.780 13.540 1.00 80.31 71 SER A C 1
ATOM 545 O O . SER A 1 71 ? -18.982 -3.214 12.444 1.00 80.31 71 SER A O 1
ATOM 547 N N . PRO A 1 72 ? -19.952 -3.461 14.466 1.00 76.06 72 PRO A N 1
ATOM 548 C CA . PRO A 1 72 ? -20.911 -2.365 14.301 1.00 76.06 72 PRO A CA 1
ATOM 549 C C . PRO A 1 72 ? -20.253 -0.996 14.074 1.00 76.06 72 PRO A C 1
ATOM 551 O O . PRO A 1 72 ? -20.833 -0.118 13.434 1.00 76.06 72 PRO A O 1
ATOM 554 N N . GLU A 1 73 ? -19.046 -0.805 14.601 1.00 80.25 73 GLU A N 1
ATOM 555 C CA . GLU A 1 73 ? -18.292 0.443 14.549 1.00 80.25 73 GLU A CA 1
ATOM 556 C C . GLU A 1 73 ? -17.506 0.599 13.235 1.00 80.25 73 GLU A C 1
ATOM 558 O O . GLU A 1 73 ? -17.247 1.722 12.784 1.00 80.25 73 GLU A O 1
ATOM 563 N N . LEU A 1 74 ? -17.141 -0.516 12.592 1.00 84.81 74 LEU A N 1
ATOM 564 C CA . LEU A 1 74 ? -16.343 -0.538 11.368 1.00 84.81 74 LEU A CA 1
ATOM 565 C C . LEU A 1 74 ? -17.221 -0.547 10.125 1.00 84.81 74 LEU A C 1
ATOM 567 O O . LEU A 1 74 ? -17.664 -1.578 9.626 1.00 84.81 74 LEU A O 1
ATOM 571 N N . THR A 1 75 ? -17.412 0.637 9.565 1.00 87.69 75 THR A N 1
ATOM 572 C CA . THR A 1 75 ? -18.149 0.789 8.310 1.00 87.69 75 THR A CA 1
ATOM 573 C C . THR A 1 75 ? -17.214 0.898 7.116 1.00 87.69 75 THR A C 1
ATOM 575 O O . THR A 1 75 ? -16.094 1.397 7.244 1.00 87.69 75 THR A O 1
ATOM 578 N N . LEU A 1 76 ? -17.690 0.523 5.921 1.00 86.00 76 LEU A N 1
ATOM 579 C CA . LEU A 1 76 ? -16.901 0.618 4.685 1.00 86.00 76 LEU A CA 1
ATOM 580 C C . LEU A 1 76 ? -16.313 2.016 4.503 1.00 86.00 76 LEU A C 1
ATOM 582 O O . LEU A 1 76 ? -15.146 2.177 4.158 1.00 86.00 76 LEU A O 1
ATOM 586 N N . ARG A 1 77 ? -17.125 3.046 4.769 1.00 89.44 77 ARG A N 1
ATOM 587 C CA . ARG A 1 77 ? -16.699 4.437 4.633 1.00 89.44 77 ARG A CA 1
ATOM 588 C C . ARG A 1 77 ? -15.569 4.776 5.602 1.00 89.44 77 ARG A C 1
ATOM 590 O O . ARG A 1 77 ? -14.633 5.456 5.192 1.00 89.44 77 ARG A O 1
ATOM 597 N N . LEU A 1 78 ? -15.640 4.313 6.850 1.00 91.50 78 LEU A N 1
ATOM 598 C CA . LEU A 1 78 ? -14.566 4.506 7.820 1.00 91.50 78 LEU A CA 1
ATOM 599 C C . LEU A 1 78 ? -13.293 3.775 7.390 1.00 91.50 78 LEU A C 1
ATOM 601 O O . LEU A 1 78 ? -12.216 4.356 7.465 1.00 91.50 78 LEU A O 1
ATOM 605 N N . VAL A 1 79 ? -13.404 2.535 6.924 1.00 93.19 79 VAL A N 1
ATOM 606 C CA . VAL A 1 79 ? -12.253 1.718 6.521 1.00 93.19 79 VAL A CA 1
ATOM 607 C C . VAL A 1 79 ? -11.566 2.325 5.299 1.00 93.19 79 VAL A C 1
ATOM 609 O O . VAL A 1 79 ? -10.364 2.564 5.332 1.00 93.19 79 VAL A O 1
ATOM 612 N N . VAL A 1 80 ? -12.327 2.704 4.268 1.00 93.62 80 VAL A N 1
ATOM 613 C CA . VAL A 1 80 ? -11.798 3.408 3.087 1.00 93.62 80 VAL A CA 1
ATOM 614 C C . VAL A 1 80 ? -11.175 4.751 3.473 1.00 93.62 80 VAL A C 1
ATOM 616 O O . VAL A 1 80 ? -10.082 5.081 3.014 1.00 93.62 80 VAL A O 1
ATOM 619 N N . TYR A 1 81 ? -11.827 5.521 4.351 1.00 95.19 81 TYR A N 1
ATOM 620 C CA . TYR A 1 81 ? -11.270 6.776 4.858 1.00 95.19 81 TYR A CA 1
ATOM 621 C C . TYR A 1 81 ? -9.954 6.545 5.610 1.00 95.19 81 TYR A C 1
ATOM 623 O O . TYR A 1 81 ? -8.989 7.266 5.386 1.00 95.19 81 TYR A O 1
ATOM 631 N N . THR A 1 82 ? -9.893 5.525 6.463 1.00 96.44 82 THR A N 1
ATOM 632 C CA . THR A 1 82 ? -8.693 5.147 7.222 1.00 96.44 82 THR A CA 1
ATOM 633 C C . THR A 1 82 ? -7.562 4.720 6.297 1.00 96.44 82 THR A C 1
ATOM 635 O O . THR A 1 82 ? -6.432 5.160 6.483 1.00 96.44 82 THR A O 1
ATOM 638 N N . PHE A 1 83 ? -7.868 3.930 5.270 1.00 97.88 83 PHE A N 1
ATOM 639 C CA . PHE A 1 83 ? -6.893 3.460 4.292 1.00 97.88 83 PHE A CA 1
ATOM 640 C C . PHE A 1 83 ? -6.269 4.632 3.532 1.00 97.88 83 PHE A C 1
ATOM 642 O O . PHE A 1 83 ? -5.051 4.777 3.494 1.00 97.88 83 PHE A O 1
ATOM 649 N N . ILE A 1 84 ? -7.107 5.515 2.979 1.00 97.19 84 ILE A N 1
ATOM 650 C CA . ILE A 1 84 ? -6.645 6.636 2.156 1.00 97.19 84 ILE A CA 1
ATOM 651 C C . ILE A 1 84 ? -6.021 7.724 3.029 1.00 97.19 84 ILE A C 1
ATOM 653 O O . ILE A 1 84 ? -4.863 8.081 2.847 1.00 97.19 84 ILE A O 1
ATOM 657 N N . VAL A 1 85 ? -6.776 8.276 3.982 1.00 97.44 85 VAL A N 1
ATOM 658 C CA . VAL A 1 85 ? -6.324 9.427 4.775 1.00 97.44 85 VAL A CA 1
ATOM 659 C C . VAL A 1 85 ? -5.237 9.014 5.752 1.00 97.44 85 VAL A C 1
ATOM 661 O O . VAL A 1 85 ? -4.248 9.725 5.885 1.00 97.44 85 VAL A O 1
ATOM 664 N N . GLY A 1 86 ? -5.389 7.867 6.413 1.00 97.06 86 GLY A N 1
ATOM 665 C CA . GLY A 1 86 ? -4.365 7.355 7.316 1.00 97.06 86 GLY A CA 1
ATOM 666 C C . GLY A 1 86 ? -3.085 6.981 6.573 1.00 97.06 86 GLY A C 1
ATOM 667 O O . GLY A 1 86 ? -2.012 7.399 6.998 1.00 97.06 86 GLY A O 1
ATOM 668 N N . GLY A 1 87 ? -3.198 6.285 5.436 1.00 97.31 87 GLY A N 1
ATOM 669 C CA . GLY A 1 87 ? -2.054 5.961 4.582 1.00 97.31 87 GLY A CA 1
ATOM 670 C C . GLY A 1 87 ? -1.308 7.210 4.115 1.00 97.31 87 GLY A C 1
ATOM 671 O O . GLY A 1 87 ? -0.118 7.344 4.379 1.00 97.31 87 GLY A O 1
ATOM 672 N N . VAL A 1 88 ? -2.015 8.178 3.518 1.00 98.06 88 VAL A N 1
ATOM 673 C CA . VAL A 1 88 ? -1.412 9.432 3.029 1.00 98.06 88 VAL A CA 1
ATOM 674 C C . VAL A 1 88 ? -0.780 10.237 4.164 1.00 98.06 88 VAL A C 1
ATOM 676 O O . VAL A 1 88 ? 0.355 10.688 4.028 1.00 98.06 88 VAL A O 1
ATOM 679 N N . LEU A 1 89 ? -1.479 10.424 5.290 1.00 97.81 89 LEU A N 1
ATOM 680 C CA . LEU A 1 89 ? -0.922 11.155 6.432 1.00 97.81 89 LEU A CA 1
ATOM 681 C C . LEU A 1 89 ? 0.313 10.456 7.001 1.00 97.81 89 LEU A C 1
ATOM 683 O O . LEU A 1 89 ? 1.284 11.136 7.323 1.00 97.81 89 LEU A O 1
ATOM 687 N N . GLY A 1 90 ? 0.287 9.125 7.095 1.00 97.12 90 GLY A N 1
ATOM 688 C CA . GLY A 1 90 ? 1.428 8.325 7.526 1.00 97.12 90 GLY A CA 1
ATOM 689 C C . GLY A 1 90 ? 2.624 8.515 6.597 1.00 97.12 90 GLY A C 1
ATOM 690 O O . GLY A 1 90 ? 3.699 8.869 7.069 1.00 97.12 90 GLY A O 1
ATOM 691 N N . THR A 1 91 ? 2.436 8.366 5.282 1.00 96.56 91 THR A N 1
ATOM 692 C CA . THR A 1 91 ? 3.507 8.531 4.285 1.00 96.56 91 THR A CA 1
ATOM 693 C C . THR A 1 91 ? 4.092 9.943 4.309 1.00 96.56 91 THR A C 1
ATOM 695 O O . THR A 1 91 ? 5.311 10.102 4.294 1.00 96.56 91 THR A O 1
ATOM 698 N N . LEU A 1 92 ? 3.250 10.979 4.399 1.00 96.44 92 LEU A N 1
ATOM 699 C CA . LEU A 1 92 ? 3.710 12.368 4.492 1.00 96.44 92 LEU A CA 1
ATOM 700 C C . LEU A 1 92 ? 4.497 12.620 5.782 1.00 96.44 92 LEU A C 1
ATOM 702 O O . LEU A 1 92 ? 5.571 13.217 5.737 1.00 96.44 92 LEU A O 1
ATOM 706 N N . ALA A 1 93 ? 3.981 12.167 6.926 1.00 95.50 93 ALA A N 1
ATOM 707 C CA . ALA A 1 93 ? 4.647 12.342 8.212 1.00 95.50 93 ALA A CA 1
ATOM 708 C C . ALA A 1 93 ? 5.991 11.602 8.258 1.00 95.50 93 ALA A C 1
ATOM 710 O O . ALA A 1 93 ? 6.986 12.198 8.667 1.00 95.50 93 ALA A O 1
ATOM 711 N N . ALA A 1 94 ? 6.035 10.352 7.788 1.00 95.06 94 ALA A N 1
ATOM 712 C CA . ALA A 1 94 ? 7.260 9.564 7.690 1.00 95.06 94 ALA A CA 1
ATOM 713 C C . ALA A 1 94 ? 8.293 10.264 6.795 1.00 95.06 94 ALA A C 1
ATOM 715 O O . ALA A 1 94 ? 9.397 10.544 7.252 1.00 95.06 94 ALA A O 1
ATOM 716 N N . SER A 1 95 ? 7.889 10.719 5.602 1.00 92.94 95 SER A N 1
ATOM 717 C CA . SER A 1 95 ? 8.770 11.443 4.670 1.00 92.94 95 SER A CA 1
ATOM 718 C C . SER A 1 95 ?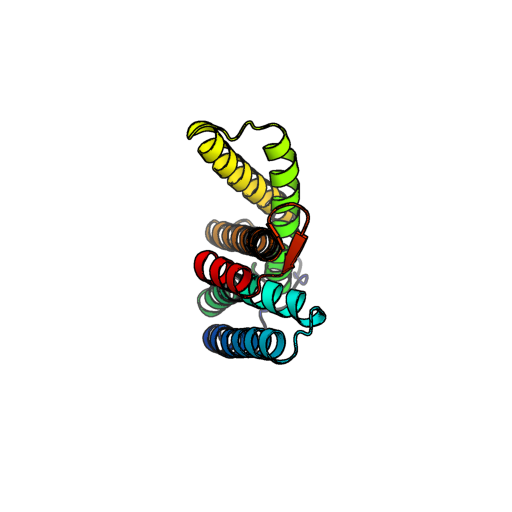 9.410 12.692 5.292 1.00 92.94 95 SER A C 1
ATOM 720 O O . SER A 1 95 ? 10.594 12.964 5.088 1.00 92.94 95 SER A O 1
ATOM 722 N N . VAL A 1 96 ? 8.645 13.473 6.068 1.00 94.00 96 VAL A N 1
ATOM 723 C CA . VAL A 1 96 ? 9.190 14.651 6.763 1.00 94.00 96 VAL A CA 1
ATOM 724 C C . VAL A 1 96 ? 10.148 14.240 7.878 1.00 94.00 96 VAL A C 1
ATOM 726 O O . VAL A 1 96 ? 11.212 14.841 8.008 1.00 94.00 96 VAL A O 1
ATOM 729 N N . LEU A 1 97 ? 9.795 13.241 8.685 1.00 90.56 97 LEU A N 1
ATOM 730 C CA . LEU A 1 97 ? 10.604 12.802 9.825 1.00 90.56 97 LEU A CA 1
ATOM 731 C C . LEU A 1 97 ? 11.913 12.125 9.387 1.00 90.56 97 LEU A C 1
ATOM 733 O O . LEU A 1 97 ? 12.965 12.390 9.966 1.00 90.56 97 LEU A O 1
ATOM 737 N N . GLU A 1 98 ? 11.872 11.318 8.331 1.00 90.81 98 GLU A N 1
ATOM 738 C CA . GLU A 1 98 ? 13.033 10.631 7.759 1.00 90.81 98 GLU A CA 1
ATOM 739 C C . GLU A 1 98 ? 14.041 11.593 7.131 1.00 90.81 98 GLU A C 1
ATOM 741 O O . GLU A 1 98 ? 15.235 11.303 7.140 1.00 90.81 98 GLU A O 1
ATOM 746 N N . SER A 1 99 ? 13.605 12.768 6.656 1.00 88.06 99 SER A N 1
ATOM 747 C CA . SER A 1 99 ? 14.505 13.766 6.051 1.00 88.06 99 SER A CA 1
ATOM 748 C C . SER A 1 99 ? 15.618 14.258 6.992 1.00 88.06 99 SER A C 1
ATOM 750 O O . SER A 1 99 ? 16.641 14.772 6.539 1.00 88.06 99 SER A O 1
ATOM 752 N N . TRP A 1 100 ? 15.445 14.069 8.303 1.00 84.44 100 TRP A N 1
ATOM 753 C CA . TRP A 1 100 ? 16.411 14.439 9.341 1.00 84.44 100 TRP A CA 1
ATOM 754 C C . TRP A 1 100 ? 17.360 13.294 9.715 1.00 84.44 100 TRP A C 1
ATOM 756 O O . TRP A 1 100 ? 18.290 13.495 10.501 1.00 84.44 100 TRP A O 1
ATOM 766 N N . LEU A 1 101 ? 17.130 12.090 9.187 1.00 85.06 101 LEU A N 1
ATOM 767 C CA . LEU A 1 101 ? 17.864 10.886 9.542 1.00 85.06 101 LEU A CA 1
ATOM 768 C C . LEU A 1 101 ? 18.986 10.603 8.534 1.00 85.06 101 LEU A C 1
ATOM 770 O O . LEU A 1 101 ? 18.832 10.753 7.326 1.00 85.06 101 LEU A O 1
ATOM 774 N N . ARG A 1 102 ? 20.147 10.167 9.038 1.00 75.00 102 ARG A N 1
ATOM 775 C CA . ARG A 1 102 ? 21.264 9.704 8.202 1.00 75.00 102 ARG A CA 1
ATOM 776 C C . ARG A 1 102 ? 21.232 8.187 8.064 1.00 75.00 102 ARG A C 1
ATOM 778 O O . ARG A 1 102 ? 21.549 7.468 9.012 1.00 75.00 102 ARG A O 1
ATOM 785 N N . THR A 1 103 ? 20.905 7.703 6.873 1.00 70.81 103 THR A N 1
ATOM 786 C CA . THR A 1 103 ? 20.656 6.277 6.611 1.00 70.81 103 THR A CA 1
ATOM 787 C C . THR A 1 103 ? 21.892 5.544 6.078 1.00 70.81 103 THR A C 1
ATOM 789 O O . THR A 1 103 ? 21.836 4.884 5.050 1.00 70.81 103 THR A O 1
ATOM 792 N N . GLU A 1 104 ? 23.030 5.656 6.770 1.00 76.75 104 GLU A N 1
ATOM 793 C CA . GLU A 1 104 ? 24.286 4.987 6.359 1.00 76.75 104 GLU A CA 1
ATOM 794 C C . GLU A 1 104 ? 24.715 3.840 7.286 1.00 76.75 104 GLU A C 1
ATOM 796 O O . GLU A 1 104 ? 25.762 3.225 7.109 1.00 76.75 104 GLU A O 1
ATOM 801 N N . SER A 1 105 ? 23.902 3.525 8.293 1.00 82.50 105 SER A N 1
ATOM 802 C CA . SER A 1 105 ? 24.176 2.449 9.244 1.00 82.50 105 SER A CA 1
ATOM 803 C C . SER A 1 105 ? 22.933 1.601 9.480 1.00 82.50 105 SER A C 1
ATOM 805 O O . SER A 1 105 ? 21.810 2.059 9.273 1.00 82.50 105 SER A O 1
ATOM 807 N N . PHE A 1 106 ? 23.124 0.379 9.982 1.00 82.12 106 PHE A N 1
ATOM 808 C CA . PHE A 1 106 ? 22.025 -0.485 10.427 1.00 82.12 106 PHE A CA 1
ATOM 809 C C . PHE A 1 106 ? 21.080 0.231 11.409 1.00 82.12 106 PHE A C 1
ATOM 811 O O . PHE A 1 106 ? 19.863 0.112 11.303 1.00 82.12 106 PHE A O 1
ATOM 818 N N . LEU A 1 107 ? 21.639 1.040 12.317 1.00 83.31 107 LEU A 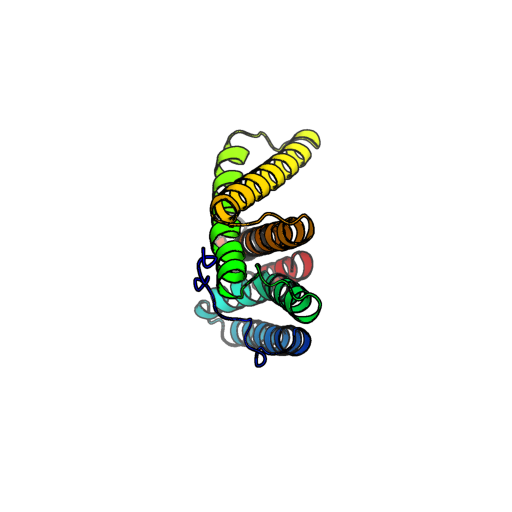N 1
ATOM 819 C CA . LEU A 1 107 ? 20.864 1.863 13.250 1.00 83.31 107 LEU A CA 1
ATOM 820 C C . LEU A 1 107 ? 20.018 2.925 12.534 1.00 83.31 107 LEU A C 1
ATOM 822 O O . LEU A 1 107 ? 18.919 3.227 12.986 1.00 83.31 107 LEU A O 1
ATOM 826 N N . GLY A 1 108 ? 20.500 3.456 11.408 1.00 83.38 108 GLY A N 1
ATOM 8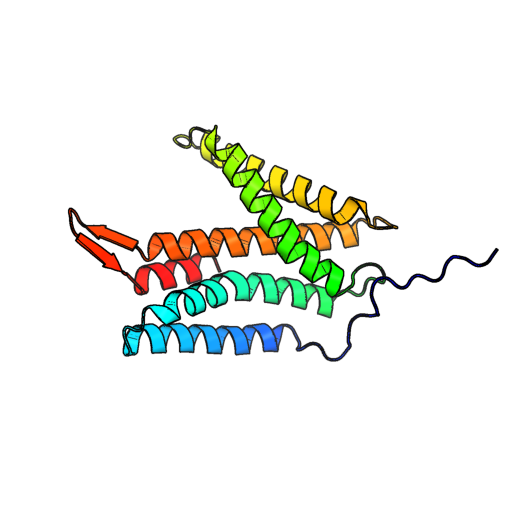27 C CA . GLY A 1 108 ? 19.733 4.356 10.548 1.00 83.38 108 GLY A CA 1
ATOM 828 C C . GLY A 1 108 ? 18.502 3.667 9.959 1.00 83.38 108 GLY A C 1
ATOM 829 O O . GLY A 1 108 ? 17.401 4.181 10.101 1.00 83.38 108 GLY A O 1
ATOM 830 N N . TYR A 1 109 ? 18.657 2.468 9.389 1.00 85.62 109 TYR A N 1
ATOM 831 C CA . TYR A 1 109 ? 17.524 1.697 8.855 1.00 85.62 109 TYR A CA 1
ATOM 832 C C . TYR A 1 109 ? 16.517 1.283 9.936 1.00 85.62 109 TYR A C 1
ATOM 834 O O . TYR A 1 109 ? 15.311 1.371 9.719 1.00 85.62 109 TYR A O 1
ATOM 842 N N . ALA A 1 110 ? 16.991 0.892 11.122 1.00 88.69 110 ALA A N 1
ATOM 843 C CA . ALA A 1 110 ? 16.109 0.640 12.260 1.00 88.69 110 ALA A CA 1
ATOM 844 C C . ALA A 1 110 ? 15.343 1.912 12.679 1.00 88.69 110 ALA A C 1
ATOM 846 O O . ALA A 1 110 ? 14.163 1.843 13.015 1.00 88.69 110 ALA A O 1
ATOM 847 N N . GLY A 1 111 ? 15.999 3.076 12.618 1.00 89.88 111 GLY A N 1
ATOM 848 C CA . GLY A 1 111 ? 15.380 4.376 12.868 1.00 89.88 111 GLY A CA 1
ATOM 849 C C . GLY A 1 111 ? 14.273 4.720 11.870 1.00 89.88 111 GLY A C 1
ATOM 850 O O . GLY A 1 111 ? 13.224 5.189 12.301 1.00 89.88 111 GLY A O 1
ATOM 851 N N . VAL A 1 112 ? 14.464 4.429 10.578 1.00 90.94 112 VAL A N 1
ATOM 852 C CA . VAL A 1 112 ? 13.420 4.593 9.547 1.00 90.94 112 VAL A CA 1
ATOM 853 C C . VAL A 1 112 ? 12.188 3.768 9.910 1.00 90.94 112 VAL A C 1
ATOM 855 O O . VAL A 1 112 ? 11.110 4.329 10.066 1.00 90.94 112 VAL A O 1
ATOM 858 N N . GLY A 1 113 ? 12.356 2.469 10.182 1.00 92.06 113 GLY A N 1
ATOM 859 C CA . GLY A 1 113 ? 11.227 1.609 10.554 1.00 92.06 113 GLY A CA 1
ATOM 860 C C . GLY A 1 113 ? 10.470 2.108 11.792 1.00 92.06 113 GLY A C 1
ATOM 861 O O . GLY A 1 113 ? 9.242 2.108 11.815 1.00 92.06 113 GLY A O 1
ATOM 862 N N . LEU A 1 114 ? 11.179 2.606 12.811 1.00 94.81 114 LEU A N 1
ATOM 863 C CA . LEU A 1 114 ? 10.538 3.206 13.988 1.00 94.81 114 LEU A CA 1
ATOM 864 C C . LEU A 1 114 ? 9.770 4.492 13.656 1.00 94.81 114 LEU A C 1
ATOM 866 O O . LEU A 1 114 ? 8.691 4.715 14.208 1.00 94.81 114 LEU A O 1
ATOM 870 N N . ILE A 1 115 ? 10.315 5.337 12.778 1.00 95.06 115 ILE A N 1
ATOM 871 C CA . ILE A 1 115 ? 9.654 6.560 12.314 1.00 95.06 115 ILE A CA 1
ATOM 872 C C . ILE A 1 115 ? 8.378 6.218 11.547 1.00 95.06 115 ILE A C 1
ATOM 874 O O . ILE A 1 115 ? 7.340 6.831 11.801 1.00 95.06 115 ILE A O 1
ATOM 878 N N . GLU A 1 116 ? 8.426 5.229 10.660 1.00 96.12 116 GLU A N 1
ATOM 879 C CA . GLU A 1 116 ? 7.255 4.794 9.907 1.00 96.12 116 GLU A CA 1
ATOM 880 C C . GLU A 1 116 ? 6.145 4.282 10.825 1.00 96.12 116 GLU A C 1
ATOM 882 O O . GLU A 1 116 ? 4.992 4.695 10.695 1.00 96.12 116 GLU A O 1
ATOM 887 N N . GLU A 1 117 ? 6.474 3.409 11.779 1.00 96.88 117 GLU A N 1
ATOM 888 C CA . GLU A 1 117 ? 5.491 2.882 12.729 1.00 96.88 117 GLU A CA 1
ATOM 889 C C . GLU A 1 117 ? 4.913 3.990 13.615 1.00 96.88 117 GLU A C 1
ATOM 891 O O . GLU A 1 117 ? 3.704 4.041 13.855 1.00 96.88 117 GLU A O 1
ATOM 896 N N . PHE A 1 118 ? 5.743 4.946 14.038 1.00 96.38 118 PHE A N 1
ATOM 897 C CA . PHE A 1 118 ? 5.274 6.125 14.756 1.00 96.38 118 PHE A CA 1
ATOM 898 C C . PHE A 1 118 ? 4.322 6.980 13.904 1.00 96.38 118 PHE A C 1
ATOM 900 O O . PHE A 1 118 ? 3.267 7.399 14.388 1.00 96.38 118 PHE A O 1
ATOM 907 N N . ALA A 1 119 ? 4.650 7.213 12.632 1.00 97.31 119 ALA A N 1
ATOM 908 C CA . ALA A 1 119 ? 3.820 7.975 11.706 1.00 97.31 119 ALA A CA 1
ATOM 909 C C . ALA A 1 119 ? 2.468 7.288 11.446 1.00 97.31 119 ALA A C 1
ATOM 911 O O . ALA A 1 119 ? 1.424 7.946 11.493 1.00 97.31 119 ALA A O 1
ATOM 912 N N . LYS A 1 120 ? 2.462 5.963 11.251 1.00 97.75 120 LYS A N 1
ATOM 913 C CA . LYS A 1 120 ? 1.241 5.149 11.111 1.00 97.75 120 LYS A CA 1
ATOM 914 C C . LYS A 1 120 ? 0.384 5.229 12.374 1.00 97.75 120 LYS A C 1
ATOM 916 O O . LYS A 1 120 ? -0.823 5.450 12.283 1.00 97.75 120 LYS A O 1
ATOM 921 N N . LEU A 1 121 ? 0.994 5.134 13.558 1.00 96.88 121 LEU A N 1
ATOM 922 C CA . LEU A 1 121 ? 0.277 5.262 14.827 1.00 96.88 121 LEU A CA 1
ATOM 923 C C . LEU A 1 121 ? -0.329 6.662 15.004 1.00 96.88 121 LEU A C 1
ATOM 925 O O . LEU A 1 121 ? -1.487 6.787 15.404 1.00 96.88 121 LEU A O 1
ATOM 929 N N . ALA A 1 122 ? 0.411 7.721 14.673 1.00 96.44 122 ALA A N 1
ATOM 930 C CA . ALA A 1 122 ? -0.094 9.092 14.719 1.00 96.44 122 ALA A CA 1
ATOM 931 C C . ALA A 1 122 ? -1.275 9.302 13.756 1.00 96.44 122 ALA A C 1
ATOM 933 O O . ALA A 1 122 ? -2.289 9.900 14.132 1.00 96.44 122 ALA A O 1
ATOM 934 N N . ALA A 1 123 ? -1.182 8.758 12.541 1.00 96.75 123 ALA A N 1
ATOM 935 C CA . ALA A 1 123 ? -2.261 8.786 11.562 1.00 96.75 123 ALA A CA 1
ATOM 936 C C . ALA A 1 123 ? -3.497 8.008 12.048 1.00 96.75 123 ALA A C 1
ATOM 938 O O . ALA A 1 123 ? -4.617 8.519 11.962 1.00 96.75 123 ALA A O 1
ATOM 939 N N . LEU A 1 124 ? -3.306 6.826 12.643 1.00 96.25 124 LEU A N 1
ATOM 940 C CA . LEU A 1 124 ? -4.377 6.055 13.275 1.00 96.25 124 LEU A CA 1
ATOM 941 C C . LEU A 1 124 ? -5.064 6.861 14.379 1.00 96.25 124 LEU A C 1
ATOM 943 O O . LEU A 1 124 ? -6.286 6.983 14.365 1.00 96.25 124 LEU A O 1
ATOM 947 N N . MET A 1 125 ? -4.303 7.457 15.302 1.00 94.38 125 MET A N 1
ATOM 948 C CA . MET A 1 125 ? -4.861 8.298 16.367 1.00 94.38 125 MET A CA 1
ATOM 949 C C . MET A 1 125 ? -5.674 9.464 15.791 1.00 94.38 125 MET A C 1
ATOM 951 O O . MET A 1 125 ? -6.762 9.769 16.282 1.00 94.38 125 MET A O 1
ATOM 955 N N . PHE A 1 126 ? -5.197 10.089 14.711 1.00 94.19 126 PHE A N 1
ATOM 956 C CA . PHE A 1 126 ? -5.927 11.158 14.0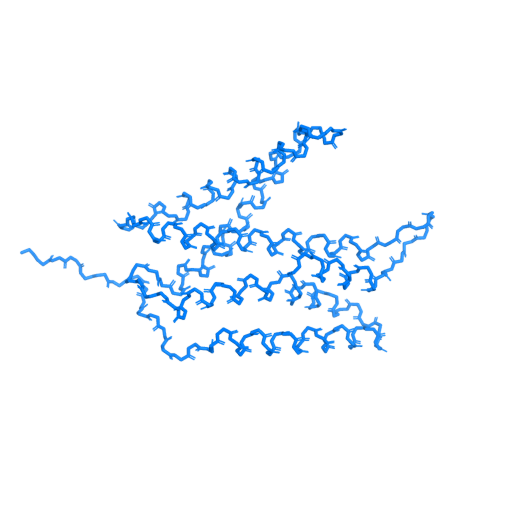35 1.00 94.19 126 PHE A CA 1
ATOM 957 C C . PHE A 1 126 ? -7.241 10.685 13.404 1.00 94.19 126 PHE A C 1
ATOM 959 O O . PHE A 1 126 ? -8.226 11.424 13.446 1.00 94.19 126 PHE A O 1
ATOM 966 N N . VAL A 1 127 ? -7.290 9.496 12.809 1.00 90.56 127 VAL A N 1
ATOM 967 C CA . VAL A 1 127 ? -8.530 8.961 12.227 1.00 90.56 127 VAL A CA 1
ATOM 968 C C . VAL A 1 127 ? -9.488 8.498 13.331 1.00 90.56 127 VAL A C 1
ATOM 970 O O . VAL A 1 127 ? -10.672 8.838 13.312 1.00 90.56 127 VAL A O 1
ATOM 973 N N . ALA A 1 128 ? -8.965 7.813 14.347 1.00 89.31 128 ALA A N 1
ATOM 974 C CA . ALA A 1 128 ? -9.732 7.214 15.432 1.00 89.31 128 ALA A CA 1
ATOM 975 C C . ALA A 1 128 ? -10.257 8.220 16.473 1.00 89.31 128 ALA A C 1
ATOM 977 O O . ALA A 1 128 ? -11.174 7.893 17.224 1.00 89.31 128 ALA A O 1
ATOM 978 N N . ARG A 1 129 ? -9.748 9.461 16.523 1.00 87.69 129 ARG A N 1
ATOM 979 C CA . ARG A 1 129 ? -10.188 10.491 17.497 1.00 87.69 129 ARG A CA 1
ATOM 980 C C . ARG A 1 129 ? -11.675 10.857 17.424 1.00 87.69 129 ARG A C 1
ATOM 982 O O . ARG A 1 129 ? -12.175 11.528 18.319 1.00 87.69 129 ARG A O 1
ATOM 989 N N . ARG A 1 130 ? -12.353 10.517 16.323 1.00 78.75 130 ARG A N 1
ATOM 990 C CA . ARG A 1 130 ? -13.785 10.790 16.111 1.00 78.75 130 ARG A CA 1
ATOM 991 C C . ARG A 1 130 ? -14.668 9.555 16.299 1.00 78.75 130 ARG A C 1
ATOM 993 O O . ARG A 1 130 ? -15.872 9.655 16.080 1.00 78.75 130 ARG A O 1
ATOM 1000 N N . LEU A 1 131 ? -14.090 8.413 16.676 1.00 81.12 131 LEU A N 1
ATOM 1001 C CA . LEU A 1 131 ? -14.859 7.217 16.998 1.00 81.12 131 LEU A CA 1
ATOM 1002 C C . LEU A 1 131 ? -15.547 7.380 18.360 1.00 81.12 131 LEU A C 1
ATOM 1004 O O . LEU A 1 131 ? -14.902 7.839 19.303 1.00 81.12 131 LEU A O 1
ATOM 1008 N N . PRO A 1 132 ? -16.835 7.012 18.472 1.00 77.00 132 PRO A N 1
ATOM 1009 C CA . PRO A 1 132 ? -17.567 7.083 19.735 1.00 77.00 132 PRO A CA 1
ATOM 1010 C C . PRO A 1 132 ? -17.100 6.024 20.744 1.00 77.00 132 PRO A C 1
ATOM 1012 O O . PRO A 1 132 ? -17.162 6.268 21.946 1.00 77.00 132 PRO A O 1
ATOM 1015 N N . TYR A 1 133 ? -16.612 4.878 20.259 1.00 80.25 133 TYR A N 1
ATOM 1016 C CA . TYR A 1 133 ? -16.127 3.764 21.069 1.00 80.25 133 TYR A CA 1
ATOM 1017 C C . TYR A 1 133 ? -14.818 3.216 20.500 1.00 80.25 133 TYR A C 1
ATOM 1019 O O . TYR A 1 133 ? -14.635 3.151 19.284 1.00 80.25 133 TYR A O 1
ATOM 1027 N N . HIS A 1 134 ? -13.915 2.806 21.393 1.00 83.06 134 HIS A N 1
ATOM 1028 C CA . HIS A 1 134 ? -12.604 2.259 21.046 1.00 83.06 134 HIS A CA 1
ATOM 1029 C C . HIS A 1 134 ? -12.489 0.829 21.569 1.00 83.06 134 HIS A C 1
ATOM 1031 O O . HIS A 1 134 ? -12.192 0.606 22.742 1.00 83.06 134 HIS A O 1
ATOM 1037 N N . SER A 1 135 ? -12.722 -0.149 20.695 1.00 88.19 135 SER A N 1
ATOM 1038 C CA . SER A 1 135 ? -12.411 -1.554 20.966 1.00 88.19 135 SER A CA 1
ATOM 1039 C C . SER A 1 135 ? -10.975 -1.873 20.557 1.00 88.19 135 SER A C 1
ATOM 1041 O O . SER A 1 135 ? -10.474 -1.363 19.553 1.00 88.19 135 SER A O 1
ATOM 1043 N N . VAL A 1 136 ? -10.318 -2.775 21.294 1.00 89.94 136 VAL A N 1
ATOM 1044 C CA . VAL A 1 136 ? -8.978 -3.281 20.935 1.00 89.94 136 VAL A CA 1
ATOM 1045 C C . VAL A 1 136 ? -8.993 -3.904 19.542 1.00 89.94 136 VAL A C 1
ATOM 1047 O O . VAL A 1 136 ? -8.066 -3.694 18.765 1.00 89.94 136 VAL A O 1
ATOM 1050 N N . ARG A 1 137 ? -10.058 -4.644 19.212 1.00 88.06 137 ARG A N 1
ATOM 1051 C CA . ARG A 1 137 ? -10.191 -5.287 17.903 1.00 88.06 137 ARG A CA 1
ATOM 1052 C C . ARG A 1 137 ? -10.265 -4.242 16.801 1.00 88.06 137 ARG A C 1
ATOM 1054 O O . ARG A 1 137 ? -9.413 -4.273 15.927 1.00 88.06 137 ARG A O 1
ATOM 1061 N N . ASP A 1 138 ? -11.176 -3.276 16.900 1.00 89.12 138 ASP A N 1
ATOM 1062 C CA . ASP A 1 138 ? -11.314 -2.207 15.901 1.00 89.12 138 ASP A CA 1
ATOM 1063 C C . ASP A 1 138 ? -10.023 -1.397 15.739 1.00 89.12 138 ASP A C 1
ATOM 1065 O O . ASP A 1 138 ? -9.646 -1.050 14.623 1.00 89.12 138 ASP A O 1
ATOM 1069 N N . GLY A 1 139 ? -9.296 -1.160 16.836 1.00 91.56 139 GLY A N 1
ATOM 1070 C CA . GLY A 1 139 ? -7.975 -0.534 16.802 1.00 91.56 139 GLY A CA 1
ATOM 1071 C C . GLY A 1 139 ? -6.955 -1.323 15.977 1.00 91.56 139 GLY A C 1
ATOM 1072 O O . GLY A 1 139 ? -6.231 -0.723 15.185 1.00 91.56 139 GLY A O 1
ATOM 1073 N N . ILE A 1 140 ? -6.927 -2.655 16.103 1.00 92.44 140 ILE A N 1
ATOM 1074 C CA . ILE A 1 140 ? -6.068 -3.530 15.285 1.00 92.44 140 ILE A CA 1
ATOM 1075 C C . ILE A 1 140 ? -6.451 -3.422 13.807 1.00 92.44 140 ILE A C 1
ATOM 1077 O O . ILE A 1 140 ? -5.569 -3.288 12.963 1.00 92.44 140 ILE A O 1
ATOM 1081 N N . VAL A 1 141 ? -7.746 -3.424 13.482 1.00 92.62 141 VAL A N 1
ATOM 1082 C CA . VAL A 1 141 ? -8.216 -3.324 12.088 1.00 92.62 141 VAL A CA 1
ATOM 1083 C C . VAL A 1 141 ? -7.844 -2.003 11.468 1.00 92.62 141 VAL A C 1
ATOM 1085 O O . VAL A 1 141 ? -7.297 -1.958 10.370 1.00 92.62 141 VAL A O 1
ATOM 1088 N N . LEU A 1 142 ? -8.166 -0.914 12.158 1.00 94.50 142 LEU A N 1
ATOM 1089 C CA . LEU A 1 142 ? -7.906 0.424 11.666 1.00 94.50 142 LEU A CA 1
ATOM 1090 C C . LEU A 1 142 ? -6.399 0.652 11.568 1.00 94.50 142 LEU A C 1
ATOM 1092 O O . LEU A 1 142 ? -5.949 1.204 10.572 1.00 94.50 142 LEU A O 1
ATOM 1096 N N . GLY A 1 143 ? -5.612 0.156 12.526 1.00 95.75 143 GLY A N 1
ATOM 1097 C CA . GLY A 1 143 ? -4.152 0.184 12.462 1.00 95.75 143 GLY A CA 1
ATOM 1098 C C . GLY A 1 143 ? -3.599 -0.583 11.265 1.00 95.75 143 GLY A C 1
ATOM 1099 O O . GLY A 1 143 ? -2.824 -0.022 10.493 1.00 95.75 143 GLY A O 1
ATOM 1100 N N . ALA A 1 144 ? -4.056 -1.818 11.043 1.00 96.12 144 ALA A N 1
ATOM 1101 C CA . ALA A 1 144 ? -3.698 -2.596 9.858 1.00 96.12 144 ALA A CA 1
ATOM 1102 C C . ALA A 1 144 ? -4.119 -1.878 8.567 1.00 96.12 144 ALA A C 1
ATOM 1104 O O . ALA A 1 144 ? -3.353 -1.818 7.616 1.00 96.12 144 ALA A O 1
ATOM 1105 N N . THR A 1 145 ? -5.299 -1.256 8.553 1.00 97.12 145 THR A N 1
ATOM 1106 C CA . THR A 1 145 ? -5.818 -0.490 7.412 1.00 97.12 145 THR A CA 1
ATOM 1107 C C . THR A 1 145 ? -4.942 0.728 7.098 1.00 97.12 145 THR A C 1
ATOM 1109 O O . THR A 1 145 ? -4.658 0.983 5.929 1.00 97.12 145 THR A O 1
ATOM 1112 N N . VAL A 1 146 ? -4.469 1.456 8.119 1.00 98.19 146 VAL A N 1
ATOM 1113 C CA . VAL A 1 146 ? -3.473 2.529 7.947 1.00 98.19 146 VAL A CA 1
ATOM 1114 C C . VAL A 1 146 ? -2.169 1.963 7.388 1.00 98.19 146 VAL A C 1
ATOM 1116 O O . VAL A 1 146 ? -1.636 2.517 6.430 1.00 98.19 146 VAL A O 1
ATOM 1119 N N . GLY A 1 147 ? -1.673 0.856 7.949 1.00 97.88 147 GLY A N 1
ATOM 1120 C CA . GLY A 1 147 ? -0.447 0.196 7.496 1.00 97.88 147 GLY A CA 1
ATOM 1121 C C . GLY A 1 147 ? -0.521 -0.266 6.040 1.00 97.88 147 GLY A C 1
ATOM 1122 O O . GLY A 1 147 ? 0.400 -0.008 5.272 1.00 97.88 147 GLY A O 1
ATOM 1123 N N . PHE A 1 148 ? -1.639 -0.867 5.629 1.00 98.19 148 PHE A N 1
ATOM 1124 C CA . PHE A 1 148 ? -1.889 -1.269 4.246 1.00 98.19 148 PHE A CA 1
ATOM 1125 C C . PHE A 1 148 ? -1.949 -0.066 3.299 1.00 98.19 148 PHE A C 1
ATOM 1127 O O . PHE A 1 148 ? -1.336 -0.104 2.236 1.00 98.19 148 PHE A O 1
ATOM 1134 N N . GLY A 1 149 ? -2.626 1.019 3.690 1.00 98.19 149 GLY A N 1
ATOM 1135 C CA . GLY A 1 149 ? -2.654 2.254 2.902 1.00 98.19 149 GLY A CA 1
ATOM 1136 C C . GLY A 1 149 ? -1.271 2.897 2.759 1.00 98.19 149 GLY A C 1
ATOM 1137 O O . GLY A 1 149 ? -0.885 3.299 1.663 1.00 98.19 149 GLY A O 1
ATOM 1138 N N . PHE A 1 150 ? -0.503 2.947 3.852 1.00 98.38 150 PHE A N 1
ATOM 1139 C CA . PHE A 1 150 ? 0.881 3.424 3.864 1.00 98.38 150 PHE A CA 1
ATOM 1140 C C . PHE A 1 150 ? 1.762 2.583 2.936 1.00 98.38 150 PHE A C 1
ATOM 1142 O O . PHE A 1 150 ? 2.429 3.129 2.063 1.00 98.38 150 PHE A O 1
ATOM 1149 N N . GLY A 1 151 ? 1.740 1.257 3.103 1.00 97.56 151 GLY A N 1
ATOM 1150 C CA . GLY A 1 151 ? 2.581 0.330 2.347 1.00 97.56 151 GLY A CA 1
ATOM 1151 C C . GLY A 1 151 ? 2.254 0.315 0.855 1.00 97.56 151 GLY A C 1
ATOM 1152 O O . GLY A 1 151 ? 3.165 0.216 0.035 1.00 97.56 151 GLY A O 1
ATOM 1153 N N . ALA A 1 152 ? 0.981 0.492 0.486 1.00 98.06 152 ALA A N 1
ATOM 1154 C CA . ALA A 1 152 ? 0.569 0.629 -0.909 1.00 98.06 152 ALA A CA 1
ATOM 1155 C C . ALA A 1 152 ? 1.167 1.887 -1.562 1.00 98.06 152 ALA A C 1
ATOM 1157 O O . ALA A 1 152 ? 1.708 1.833 -2.668 1.00 98.06 152 ALA A O 1
ATOM 1158 N N . LEU A 1 153 ? 1.113 3.027 -0.866 1.00 97.88 153 LEU A N 1
ATOM 1159 C CA . LEU A 1 153 ? 1.690 4.284 -1.348 1.00 97.88 153 LEU A CA 1
ATOM 1160 C C . LEU A 1 153 ? 3.215 4.211 -1.419 1.00 97.88 153 LEU A C 1
ATOM 1162 O O . LEU A 1 153 ? 3.805 4.596 -2.428 1.00 97.88 153 LEU A O 1
ATOM 1166 N N . GLU A 1 154 ? 3.847 3.677 -0.380 1.00 96.56 154 GLU A N 1
ATOM 1167 C CA . GLU A 1 154 ? 5.292 3.487 -0.325 1.00 96.56 154 GLU A CA 1
ATOM 1168 C C . GLU A 1 154 ? 5.775 2.592 -1.481 1.00 96.56 154 GLU A C 1
ATOM 1170 O O . GLU A 1 154 ? 6.665 2.972 -2.246 1.00 96.56 154 GLU A O 1
ATOM 1175 N N . SER A 1 155 ? 5.120 1.446 -1.687 1.00 96.56 155 SER A N 1
ATOM 1176 C CA . SER A 1 155 ? 5.438 0.511 -2.772 1.00 96.56 155 SER A CA 1
ATOM 1177 C C . SER A 1 155 ? 5.248 1.138 -4.151 1.00 96.56 155 SER A C 1
ATOM 1179 O O . SER A 1 155 ? 6.098 0.944 -5.020 1.00 96.56 155 SER A O 1
ATOM 1181 N N . SER A 1 156 ? 4.225 1.982 -4.330 1.00 96.75 156 SER A N 1
ATOM 1182 C CA . SER A 1 156 ? 4.021 2.710 -5.589 1.00 96.75 156 SER A CA 1
ATOM 1183 C C . SER A 1 156 ? 5.172 3.672 -5.910 1.00 96.75 156 SER A C 1
ATOM 1185 O O . SER A 1 156 ? 5.590 3.784 -7.066 1.00 96.75 156 SER A O 1
ATOM 1187 N N . GLY A 1 157 ? 5.747 4.313 -4.886 1.00 94.69 157 GLY A N 1
ATOM 1188 C CA . GLY A 1 157 ? 6.920 5.173 -5.023 1.00 94.69 157 GLY A CA 1
ATOM 1189 C C . GLY A 1 157 ? 8.167 4.388 -5.432 1.00 94.69 157 GLY A C 1
ATOM 1190 O O . GLY A 1 157 ? 8.878 4.794 -6.357 1.00 94.69 157 GLY A O 1
ATOM 1191 N N . TYR A 1 158 ? 8.407 3.231 -4.807 1.00 93.50 158 TYR A N 1
ATOM 1192 C CA . TYR A 1 158 ? 9.506 2.339 -5.192 1.00 93.50 158 TYR A CA 1
ATOM 1193 C C . TYR A 1 158 ? 9.336 1.789 -6.610 1.00 93.50 158 TYR A C 1
ATOM 1195 O O . TYR A 1 158 ? 10.300 1.796 -7.376 1.00 93.50 158 TYR A O 1
ATOM 1203 N N . ALA A 1 159 ? 8.125 1.377 -6.993 1.00 95.06 159 ALA A N 1
ATOM 1204 C CA . ALA A 1 159 ? 7.825 0.916 -8.346 1.00 95.06 159 ALA A CA 1
ATOM 1205 C C . ALA A 1 159 ? 8.128 2.012 -9.382 1.00 95.06 159 ALA A C 1
ATOM 1207 O O . ALA A 1 159 ? 8.865 1.771 -10.341 1.00 95.06 159 ALA A O 1
ATOM 1208 N N . LEU A 1 160 ? 7.669 3.246 -9.148 1.00 93.44 160 LEU A N 1
ATOM 1209 C CA . LEU A 1 160 ? 7.944 4.378 -10.037 1.00 93.44 160 LEU A CA 1
ATOM 1210 C C . LEU A 1 160 ? 9.436 4.734 -10.099 1.00 93.44 160 LEU A C 1
ATOM 1212 O O . LEU A 1 160 ? 9.953 5.057 -11.166 1.00 93.44 160 LEU A O 1
ATOM 1216 N N . THR A 1 161 ? 10.144 4.646 -8.976 1.00 92.56 161 THR A N 1
ATOM 1217 C CA . THR A 1 161 ? 11.585 4.929 -8.922 1.00 92.56 161 THR A CA 1
ATOM 1218 C C . THR A 1 161 ? 12.381 3.863 -9.675 1.00 92.56 161 THR A C 1
ATOM 1220 O O . THR A 1 161 ? 13.282 4.194 -10.439 1.00 92.56 161 THR A O 1
ATOM 1223 N N . SER A 1 162 ? 12.011 2.587 -9.529 1.00 91.94 162 SER A N 1
ATOM 1224 C CA . SER A 1 162 ? 12.663 1.457 -10.208 1.00 91.94 162 SER A CA 1
ATOM 1225 C C . SER A 1 162 ? 12.471 1.461 -11.731 1.00 91.94 162 SER A C 1
ATOM 1227 O O . SER A 1 162 ? 13.325 0.956 -12.468 1.00 91.94 162 SER A O 1
ATOM 1229 N N . LEU A 1 163 ? 11.379 2.070 -12.214 1.00 91.69 163 LEU A N 1
ATOM 1230 C CA . LEU A 1 163 ? 11.123 2.270 -13.637 1.00 91.69 163 LEU A CA 1
ATOM 1231 C C . LEU A 1 163 ? 12.218 3.124 -14.279 1.00 91.69 163 LEU A C 1
ATOM 1233 O O . LEU A 1 163 ? 12.620 2.856 -15.409 1.00 91.69 163 LEU A O 1
ATOM 1237 N N . ILE A 1 164 ? 12.700 4.151 -13.583 1.00 88.75 164 ILE A N 1
ATOM 1238 C CA . ILE A 1 164 ? 13.676 5.093 -14.123 1.00 88.75 164 ILE A CA 1
ATOM 1239 C C . ILE A 1 164 ? 15.073 4.489 -13.968 1.00 88.75 164 ILE A C 1
ATOM 1241 O O . ILE A 1 164 ? 15.616 4.383 -12.874 1.00 88.75 164 ILE A O 1
ATOM 1245 N N . THR A 1 165 ? 15.682 4.102 -15.087 1.00 83.56 165 THR A N 1
ATOM 1246 C CA . THR A 1 165 ? 17.051 3.577 -15.126 1.00 83.56 165 THR A CA 1
ATOM 1247 C C . THR A 1 165 ? 17.987 4.611 -15.741 1.00 83.56 165 THR A C 1
ATOM 1249 O O . THR A 1 165 ? 17.853 4.964 -16.916 1.00 83.56 165 THR A O 1
ATOM 1252 N N . ILE A 1 166 ? 18.962 5.066 -14.953 1.00 80.88 166 ILE A N 1
ATOM 1253 C CA . ILE A 1 166 ? 19.986 6.030 -15.373 1.00 80.88 166 ILE A CA 1
ATOM 1254 C C . ILE A 1 166 ? 21.269 5.260 -15.711 1.00 80.88 166 ILE A C 1
ATOM 1256 O O . ILE A 1 166 ? 21.870 4.636 -14.835 1.00 80.88 166 ILE A O 1
ATOM 1260 N N . ARG A 1 167 ? 21.704 5.295 -16.977 1.00 73.81 167 ARG A N 1
ATOM 1261 C CA . ARG A 1 167 ? 23.016 4.776 -17.412 1.00 73.81 167 ARG A CA 1
ATOM 1262 C C . ARG A 1 167 ? 23.826 5.914 -18.025 1.00 73.81 167 ARG A C 1
ATOM 1264 O O . ARG A 1 167 ? 23.755 6.170 -19.222 1.00 73.81 167 ARG A O 1
ATOM 1271 N N . GLY A 1 168 ? 24.609 6.603 -17.198 1.00 75.88 168 GLY A N 1
ATOM 1272 C CA . GLY A 1 168 ? 25.374 7.772 -17.643 1.00 75.88 168 GLY A CA 1
ATOM 1273 C C . GLY A 1 168 ? 24.446 8.948 -17.996 1.00 75.88 168 GLY A C 1
ATOM 1274 O O . GLY A 1 168 ? 23.594 9.278 -17.174 1.00 75.88 168 GLY A O 1
ATOM 1275 N N . PRO A 1 169 ? 24.588 9.596 -19.170 1.00 75.31 169 PRO A N 1
ATOM 1276 C CA . PRO A 1 169 ? 23.734 10.718 -19.569 1.00 75.31 169 PRO A CA 1
ATOM 1277 C C . PRO A 1 169 ? 22.342 10.294 -20.072 1.00 75.31 169 PRO A C 1
ATOM 1279 O O . PRO A 1 169 ? 21.496 11.155 -20.300 1.00 75.31 169 PRO A O 1
ATOM 1282 N N . GLU A 1 170 ? 22.093 8.995 -20.266 1.00 76.44 170 GLU A N 1
ATOM 1283 C CA . GLU A 1 170 ? 20.835 8.486 -20.813 1.00 76.44 170 GLU A CA 1
ATOM 1284 C C . GLU A 1 170 ? 19.859 8.057 -19.709 1.00 76.44 170 GLU A C 1
ATOM 1286 O O . GLU A 1 170 ? 20.201 7.290 -18.799 1.00 76.44 170 GLU A O 1
ATOM 1291 N N . VAL A 1 171 ? 18.616 8.531 -19.828 1.00 82.50 171 VAL A N 1
ATOM 1292 C CA . VAL A 1 171 ? 17.476 8.121 -18.999 1.00 82.50 171 VAL A CA 1
ATOM 1293 C C . VAL A 1 171 ? 16.615 7.161 -19.813 1.00 82.50 171 VAL A C 1
ATOM 1295 O O . VAL A 1 171 ? 16.113 7.520 -20.877 1.00 82.50 171 VAL A O 1
ATOM 1298 N N . SER A 1 172 ? 16.437 5.942 -19.309 1.00 84.50 172 SER A N 1
ATOM 1299 C CA . SER A 1 172 ? 15.616 4.898 -19.935 1.00 84.50 172 SER A CA 1
ATOM 1300 C C . SER A 1 172 ? 14.547 4.390 -18.967 1.00 84.50 172 SER A C 1
ATOM 1302 O O . SER A 1 172 ? 14.739 4.423 -17.752 1.00 84.50 172 SER A O 1
ATOM 1304 N N . LEU A 1 173 ? 13.412 3.928 -19.500 1.00 87.50 173 LEU A N 1
ATOM 1305 C CA . LEU A 1 173 ? 12.333 3.332 -18.708 1.00 87.50 173 LEU A CA 1
ATOM 1306 C C . LEU A 1 173 ? 12.431 1.801 -18.766 1.00 87.50 173 LEU A C 1
ATOM 1308 O O . LEU A 1 173 ? 12.437 1.219 -19.849 1.00 87.50 173 LEU A O 1
ATOM 1312 N N . SER A 1 174 ? 12.489 1.148 -17.605 1.00 91.19 174 SER A N 1
ATOM 1313 C CA . SER A 1 174 ? 12.570 -0.307 -17.461 1.00 91.19 174 SER A CA 1
ATOM 1314 C C . SER A 1 174 ? 11.289 -0.867 -16.851 1.00 91.19 174 SER A C 1
ATOM 1316 O O . SER A 1 174 ? 11.129 -0.923 -15.630 1.00 91.19 174 SER A O 1
ATOM 1318 N N . LEU A 1 175 ? 10.375 -1.326 -17.712 1.00 89.88 175 LEU A N 1
ATOM 1319 C CA . LEU A 1 175 ? 9.159 -2.016 -17.268 1.00 89.88 175 LEU A CA 1
ATOM 1320 C C . LEU A 1 175 ? 9.491 -3.288 -16.468 1.00 89.88 175 LEU A C 1
ATOM 1322 O O . LEU A 1 175 ? 8.783 -3.620 -15.526 1.00 89.88 175 LEU A O 1
ATOM 1326 N N . GLY A 1 176 ? 10.587 -3.977 -16.804 1.00 90.44 176 GLY A N 1
ATOM 1327 C CA . GLY A 1 176 ? 11.025 -5.170 -16.077 1.00 90.44 176 GLY A CA 1
ATOM 1328 C C . GLY A 1 176 ? 11.420 -4.881 -14.627 1.00 90.44 176 GLY A C 1
ATOM 1329 O O . GLY A 1 176 ? 11.034 -5.637 -13.739 1.00 90.44 176 GLY A O 1
ATOM 1330 N N . ASN A 1 177 ? 12.130 -3.775 -14.374 1.00 91.75 177 ASN A N 1
ATOM 1331 C CA . ASN A 1 177 ? 12.487 -3.370 -13.010 1.00 91.75 177 ASN A CA 1
ATOM 1332 C C . ASN A 1 177 ? 11.241 -3.001 -12.204 1.00 91.75 177 ASN A C 1
ATOM 1334 O O . ASN A 1 177 ? 11.111 -3.454 -11.072 1.00 91.75 177 ASN A O 1
ATOM 1338 N N . LEU A 1 178 ? 10.318 -2.254 -12.820 1.00 92.75 178 LEU A N 1
ATOM 1339 C CA . LEU A 1 178 ? 9.030 -1.911 -12.221 1.00 92.75 178 LEU A CA 1
ATOM 1340 C C . LEU A 1 178 ? 8.289 -3.174 -11.774 1.00 92.75 178 LEU A C 1
ATOM 1342 O O . LEU A 1 178 ? 7.984 -3.318 -10.594 1.00 92.75 178 LEU A O 1
ATOM 1346 N N . VAL A 1 179 ? 8.058 -4.115 -12.695 1.00 93.06 179 VAL A N 1
ATOM 1347 C CA . VAL A 1 179 ? 7.323 -5.357 -12.407 1.00 93.06 179 VAL A CA 1
ATOM 1348 C C . VAL A 1 179 ? 8.032 -6.188 -11.338 1.00 93.06 179 VAL A C 1
ATOM 1350 O O . VAL A 1 179 ? 7.384 -6.732 -10.450 1.00 93.06 179 VAL A O 1
ATOM 1353 N N . PHE A 1 180 ? 9.362 -6.278 -11.387 1.00 93.50 180 PHE A N 1
ATOM 1354 C CA . PHE A 1 180 ? 10.131 -6.997 -10.373 1.00 93.50 180 PHE A CA 1
ATOM 1355 C C . PHE A 1 180 ? 9.994 -6.361 -8.984 1.00 93.50 180 PHE A C 1
ATOM 1357 O O . PHE A 1 180 ? 9.816 -7.075 -7.999 1.00 93.50 180 PHE A O 1
ATOM 1364 N N . THR A 1 181 ? 10.035 -5.030 -8.893 1.00 91.38 181 THR A N 1
ATOM 1365 C CA . THR A 1 181 ? 9.821 -4.311 -7.634 1.00 91.38 181 THR A CA 1
ATOM 1366 C C . THR A 1 181 ? 8.411 -4.526 -7.093 1.00 91.38 181 THR A C 1
ATOM 1368 O O . THR A 1 181 ? 8.270 -4.761 -5.896 1.00 91.38 181 THR A O 1
ATOM 1371 N N . GLU A 1 182 ? 7.388 -4.521 -7.945 1.00 92.19 182 GLU A N 1
ATOM 1372 C CA . GLU A 1 182 ? 6.019 -4.830 -7.519 1.00 92.19 182 GLU A CA 1
ATOM 1373 C C . GLU A 1 182 ? 5.864 -6.275 -7.047 1.00 92.19 182 GLU A C 1
ATOM 1375 O O . GLU A 1 182 ? 5.217 -6.507 -6.041 1.00 92.19 182 GLU A O 1
ATOM 1380 N N . LEU A 1 183 ? 6.503 -7.251 -7.693 1.00 90.81 183 LEU A N 1
ATOM 1381 C CA . LEU A 1 183 ? 6.446 -8.646 -7.237 1.00 90.81 183 LEU A CA 1
ATOM 1382 C C . LEU A 1 183 ? 7.167 -8.883 -5.903 1.00 90.81 183 LEU A C 1
ATOM 1384 O O . LEU A 1 183 ? 6.831 -9.822 -5.188 1.00 90.81 183 LEU A O 1
ATOM 1388 N N . LEU A 1 184 ? 8.180 -8.075 -5.582 1.00 90.31 184 LEU A N 1
ATOM 1389 C CA . LEU A 1 184 ? 8.909 -8.172 -4.315 1.00 90.31 184 LEU A CA 1
ATOM 1390 C C . LEU A 1 184 ? 8.221 -7.446 -3.156 1.00 90.31 184 LEU A C 1
ATOM 1392 O O . LEU A 1 184 ? 8.467 -7.800 -2.003 1.00 90.31 184 LEU A O 1
ATOM 1396 N N . ARG A 1 185 ? 7.455 -6.391 -3.450 1.00 86.06 185 ARG A N 1
ATOM 1397 C CA . ARG A 1 185 ? 6.864 -5.497 -2.440 1.00 86.06 185 ARG A CA 1
ATOM 1398 C C . ARG A 1 185 ? 5.340 -5.565 -2.357 1.00 86.06 185 ARG A C 1
ATOM 1400 O O . ARG A 1 185 ? 4.787 -5.056 -1.385 1.00 86.06 185 ARG A O 1
ATOM 1407 N N . GLY A 1 186 ? 4.697 -6.124 -3.378 1.00 60.00 186 GLY A N 1
ATOM 1408 C CA . GLY A 1 186 ? 3.259 -6.352 -3.463 1.00 60.00 186 GLY A CA 1
ATOM 1409 C C . GLY A 1 186 ? 2.795 -7.506 -2.597 1.00 60.00 186 GLY A C 1
ATOM 1410 O O . GLY A 1 186 ? 3.580 -8.442 -2.329 1.00 60.00 186 GLY A O 1
#

InterPro domains:
  IPR026898 Intramembrane metalloprotease PrsW [PF13367] (76-168)
  IPR026898 Intramembrane metalloprotease PrsW [PTHR36844] (46-163)

pLDDT: mean 88.6, std 11.8, range [45.78, 98.38]